Protein AF-A0AAW9NND3-F1 (afdb_monomer_lite)

pLDDT: mean 74.13, std 18.12, range [35.03, 97.25]

Structure (mmCIF, N/CA/C/O backbone):
data_AF-A0AAW9NND3-F1
#
_entry.id   AF-A0AAW9NND3-F1
#
loop_
_atom_site.group_PDB
_atom_site.id
_atom_site.type_symbol
_atom_site.label_atom_id
_atom_site.label_alt_id
_atom_site.label_comp_id
_atom_site.label_asym_id
_atom_site.label_entity_id
_atom_site.label_seq_id
_atom_site.pdbx_PDB_ins_code
_atom_site.Cartn_x
_atom_site.Cartn_y
_atom_site.Cartn_z
_atom_site.occupancy
_atom_site.B_iso_or_equiv
_atom_site.auth_seq_id
_atom_site.auth_comp_id
_atom_site.auth_asym_id
_atom_site.auth_atom_id
_atom_site.pdbx_PDB_model_num
ATOM 1 N N . MET A 1 1 ? 32.371 5.712 -58.823 1.00 49.75 1 MET A N 1
ATOM 2 C CA . MET A 1 1 ? 32.601 6.614 -57.670 1.00 49.75 1 MET A CA 1
ATOM 3 C C . MET A 1 1 ? 31.501 6.575 -56.602 1.00 49.75 1 MET A C 1
ATOM 5 O O . MET A 1 1 ? 31.842 6.716 -55.440 1.00 49.75 1 MET A O 1
ATOM 9 N N . LEU A 1 2 ? 30.228 6.288 -56.921 1.00 35.03 2 LEU A N 1
ATOM 10 C CA . LEU A 1 2 ? 29.151 6.178 -55.911 1.00 35.03 2 LEU A CA 1
ATOM 11 C C . LEU A 1 2 ? 29.288 4.976 -54.943 1.00 35.03 2 LEU A C 1
ATOM 13 O O . LEU A 1 2 ? 28.786 5.015 -53.827 1.00 35.03 2 LEU A O 1
ATOM 17 N N . LYS A 1 3 ? 29.981 3.907 -55.364 1.00 35.44 3 LYS A N 1
ATOM 18 C CA . LYS A 1 3 ? 30.156 2.669 -54.581 1.00 35.44 3 LYS A CA 1
ATOM 19 C C . LYS A 1 3 ? 31.148 2.821 -53.412 1.00 35.44 3 LYS A C 1
ATOM 21 O O . LYS A 1 3 ? 30.940 2.198 -52.380 1.00 35.44 3 LYS A O 1
ATOM 26 N N . ASN A 1 4 ? 32.151 3.700 -53.540 1.00 42.50 4 ASN A N 1
ATOM 27 C CA . ASN A 1 4 ? 33.126 3.976 -52.471 1.00 42.50 4 ASN A CA 1
ATOM 28 C C . ASN A 1 4 ? 32.545 4.914 -51.396 1.00 42.50 4 ASN A C 1
ATOM 30 O O . ASN A 1 4 ? 32.793 4.711 -50.216 1.00 42.50 4 ASN A O 1
ATOM 34 N N . LEU A 1 5 ? 31.674 5.856 -51.782 1.00 37.47 5 LEU A N 1
ATOM 35 C CA . LEU A 1 5 ? 30.955 6.740 -50.847 1.00 37.47 5 LEU A CA 1
ATOM 36 C C . LEU A 1 5 ? 29.905 6.009 -49.987 1.00 37.47 5 LEU A C 1
ATOM 38 O O . LEU A 1 5 ? 29.495 6.515 -48.945 1.00 37.47 5 LEU A O 1
ATOM 42 N N . LEU A 1 6 ? 29.457 4.822 -50.413 1.00 39.06 6 LEU A N 1
ATOM 43 C CA . LEU A 1 6 ? 28.554 3.970 -49.632 1.00 39.06 6 LEU A CA 1
ATOM 44 C C . LEU A 1 6 ? 29.307 3.029 -48.678 1.00 39.06 6 LEU A C 1
ATOM 46 O O . LEU A 1 6 ? 28.749 2.660 -47.650 1.00 39.06 6 LEU A O 1
ATOM 50 N N . GLN A 1 7 ? 30.567 2.684 -48.971 1.00 37.84 7 GLN A N 1
ATOM 51 C CA . GLN A 1 7 ? 31.417 1.921 -48.046 1.00 37.84 7 GLN A CA 1
ATOM 52 C C . GLN A 1 7 ? 31.868 2.768 -46.844 1.00 37.84 7 GLN A C 1
ATOM 54 O O . GLN A 1 7 ? 31.960 2.239 -45.742 1.00 37.84 7 GLN A O 1
ATOM 59 N N . GLU A 1 8 ? 32.030 4.085 -47.009 1.00 38.94 8 GLU A N 1
ATOM 60 C CA . GLU A 1 8 ? 32.358 5.013 -45.908 1.00 38.94 8 GLU A CA 1
ATOM 61 C C . GLU A 1 8 ? 31.172 5.341 -44.977 1.00 38.94 8 GLU A C 1
ATOM 63 O O . GLU A 1 8 ? 31.347 5.996 -43.953 1.00 38.94 8 GLU A O 1
ATOM 68 N N . ARG A 1 9 ? 29.956 4.867 -45.287 1.00 35.03 9 ARG A N 1
ATOM 69 C CA . ARG A 1 9 ? 28.772 4.990 -44.411 1.00 35.03 9 ARG A CA 1
ATOM 70 C C . ARG A 1 9 ? 28.478 3.737 -43.589 1.00 35.03 9 ARG A C 1
ATOM 72 O O . ARG A 1 9 ? 27.421 3.654 -42.963 1.00 35.03 9 ARG A O 1
ATOM 79 N N . ILE A 1 10 ? 29.394 2.773 -43.553 1.00 38.00 10 ILE A N 1
ATOM 80 C CA . ILE A 1 10 ? 29.328 1.712 -42.551 1.00 38.00 10 ILE A CA 1
ATOM 81 C C . ILE A 1 10 ? 29.870 2.303 -41.251 1.00 38.00 10 ILE A C 1
ATOM 83 O O . ILE A 1 10 ? 31.074 2.376 -41.026 1.00 38.00 10 ILE A O 1
ATOM 87 N N . ILE A 1 11 ? 28.959 2.754 -40.389 1.00 37.47 11 ILE A N 1
ATOM 88 C CA . ILE A 1 11 ? 29.293 3.062 -39.001 1.00 37.47 11 ILE A CA 1
ATOM 89 C C . ILE A 1 11 ? 29.626 1.726 -38.333 1.00 37.47 11 ILE A C 1
ATOM 91 O O . ILE A 1 11 ? 28.735 0.992 -37.905 1.00 37.47 11 ILE A O 1
ATOM 95 N N . HIS A 1 12 ? 30.914 1.400 -38.245 1.00 36.88 12 HIS A N 1
ATOM 96 C CA . HIS A 1 12 ? 31.396 0.379 -37.324 1.00 36.88 12 HIS A CA 1
ATOM 97 C C . HIS A 1 12 ? 31.246 0.926 -35.906 1.00 36.88 12 HIS A C 1
ATOM 99 O O . HIS A 1 12 ? 32.124 1.597 -35.371 1.00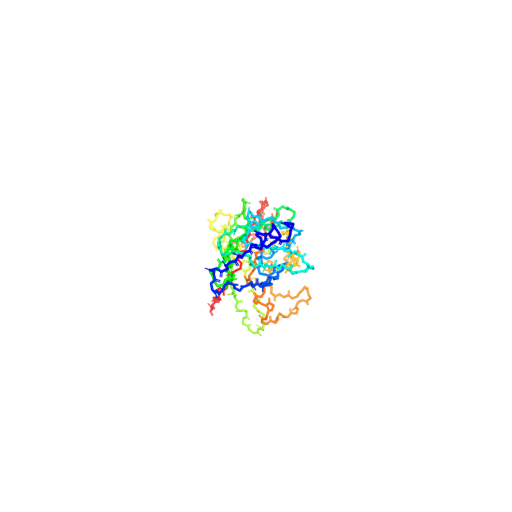 36.88 12 HIS A O 1
ATOM 105 N N . LYS A 1 13 ? 30.081 0.682 -35.304 1.00 41.94 13 LYS A N 1
ATOM 106 C CA . LYS A 1 13 ? 29.876 0.914 -33.880 1.00 41.94 13 LYS A CA 1
ATOM 107 C C . LYS A 1 13 ? 30.481 -0.282 -33.150 1.00 41.94 13 LYS A C 1
ATOM 109 O O . LYS A 1 13 ? 29.800 -1.276 -32.907 1.00 41.94 13 LYS A O 1
ATOM 114 N N . GLU A 1 14 ? 31.777 -0.219 -32.862 1.00 40.34 14 GLU A N 1
ATOM 115 C CA . GLU A 1 14 ? 32.369 -1.122 -31.879 1.00 40.34 14 GLU A CA 1
ATOM 116 C C . GLU A 1 14 ? 31.673 -0.862 -30.543 1.00 40.34 14 GLU A C 1
ATOM 118 O O . GLU A 1 14 ? 31.851 0.176 -29.908 1.00 40.34 14 GLU A O 1
ATOM 123 N N . ASN A 1 15 ? 30.806 -1.791 -30.147 1.00 48.50 15 ASN A N 1
ATOM 124 C CA . ASN A 1 15 ? 30.185 -1.786 -28.834 1.00 48.50 15 ASN A CA 1
ATOM 125 C C . ASN A 1 15 ? 31.254 -2.245 -27.831 1.00 48.50 15 ASN A C 1
ATOM 127 O O . ASN A 1 15 ? 31.296 -3.400 -27.419 1.00 48.50 15 ASN A O 1
ATOM 131 N N . THR A 1 16 ? 32.150 -1.342 -27.439 1.00 45.97 16 THR A N 1
ATOM 132 C CA . THR A 1 16 ? 33.141 -1.548 -26.369 1.00 45.97 16 THR A CA 1
ATOM 133 C C . THR A 1 16 ? 32.504 -1.482 -24.971 1.00 45.97 16 THR A C 1
ATOM 135 O O . THR A 1 16 ? 33.090 -0.984 -24.017 1.00 45.97 16 THR A O 1
ATOM 138 N N . LEU A 1 17 ? 31.300 -2.039 -24.815 1.00 50.81 17 LEU A N 1
ATOM 139 C CA . LEU A 1 17 ? 30.752 -2.478 -23.532 1.00 50.81 17 LEU A CA 1
ATOM 140 C C . LEU A 1 17 ? 30.611 -3.990 -23.637 1.00 50.81 17 LEU A C 1
ATOM 142 O O . LEU A 1 17 ? 29.558 -4.495 -24.016 1.00 50.81 17 LEU A O 1
ATOM 146 N N . ALA A 1 18 ? 31.697 -4.707 -23.364 1.00 48.88 18 ALA A N 1
ATOM 147 C CA . ALA A 1 18 ? 31.842 -6.120 -23.699 1.00 48.88 18 ALA A CA 1
ATOM 148 C C . ALA A 1 18 ? 30.754 -7.063 -23.134 1.00 48.88 18 ALA A C 1
ATOM 150 O O . ALA A 1 18 ? 30.721 -8.209 -23.560 1.00 48.88 18 ALA A O 1
ATOM 151 N N . TYR A 1 19 ? 29.848 -6.629 -22.242 1.00 59.22 19 TYR A N 1
ATOM 152 C CA . TYR A 1 19 ? 28.774 -7.476 -21.694 1.00 59.22 19 TYR A CA 1
ATOM 153 C C . TYR A 1 19 ? 27.491 -6.713 -21.282 1.00 59.22 19 TYR A C 1
ATOM 155 O O . TYR A 1 19 ? 26.880 -7.064 -20.274 1.00 59.22 19 TYR A O 1
ATOM 163 N N . PHE A 1 20 ? 27.053 -5.664 -21.999 1.00 62.41 20 PHE A N 1
ATOM 164 C CA . PHE A 1 20 ? 25.751 -5.041 -21.676 1.00 62.41 20 PHE A CA 1
ATOM 165 C C . PHE A 1 20 ? 24.587 -5.908 -22.189 1.00 62.41 20 PHE A C 1
ATOM 167 O O . PHE A 1 20 ? 24.276 -5.908 -23.384 1.00 62.41 20 PHE A O 1
ATOM 174 N N . SER A 1 21 ? 23.941 -6.654 -21.290 1.00 78.06 21 SER A N 1
ATOM 175 C CA . SER A 1 21 ? 22.774 -7.481 -21.603 1.00 78.06 21 SER A CA 1
ATOM 176 C C . SER A 1 21 ? 21.490 -6.733 -21.264 1.00 78.06 21 SER A C 1
ATOM 178 O O . SER A 1 21 ? 21.242 -6.409 -20.105 1.00 78.06 21 SER A O 1
ATOM 180 N N . HIS A 1 22 ? 20.654 -6.462 -22.266 1.00 82.00 22 HIS A N 1
ATOM 181 C CA . HIS A 1 22 ? 19.362 -5.821 -22.026 1.00 82.00 22 HIS A CA 1
ATOM 182 C C . HIS A 1 22 ? 18.485 -6.774 -21.210 1.00 82.00 22 HIS A C 1
ATOM 184 O O . HIS A 1 22 ? 18.176 -7.876 -21.663 1.00 82.00 22 HIS A O 1
ATOM 190 N N . GLN A 1 23 ? 18.069 -6.339 -20.026 1.00 85.50 23 GLN A N 1
ATOM 191 C CA . GLN A 1 23 ? 17.185 -7.094 -19.151 1.00 85.50 23 GLN A CA 1
ATOM 192 C C . GLN A 1 23 ? 15.784 -6.503 -19.169 1.00 85.50 23 GLN A C 1
ATOM 194 O O . GLN A 1 23 ? 15.607 -5.290 -19.287 1.00 85.50 23 GLN A O 1
ATOM 199 N N . LEU A 1 24 ? 14.799 -7.390 -19.057 1.00 88.06 24 LEU A N 1
ATOM 200 C CA . LEU A 1 24 ? 13.401 -7.056 -18.846 1.00 88.06 24 LEU A CA 1
ATOM 201 C C . LEU A 1 24 ? 13.030 -7.498 -17.431 1.00 88.06 24 LEU A C 1
ATOM 203 O O . LEU A 1 24 ? 13.157 -8.676 -17.108 1.00 88.06 24 LEU A O 1
ATOM 207 N N . VAL A 1 25 ? 12.575 -6.557 -16.613 1.00 89.88 25 VAL A N 1
ATOM 208 C CA . VAL A 1 25 ? 11.997 -6.816 -15.293 1.00 89.88 25 VAL A CA 1
ATOM 209 C C . VAL A 1 25 ? 10.498 -6.569 -15.369 1.00 89.88 25 VAL A C 1
ATOM 211 O O . VAL A 1 25 ? 10.050 -5.598 -15.981 1.00 89.88 25 VAL A O 1
ATOM 214 N N . GLU A 1 26 ? 9.736 -7.463 -14.753 1.00 91.62 26 GLU A N 1
ATOM 215 C CA . GLU A 1 26 ? 8.300 -7.325 -14.544 1.00 91.62 26 GLU A CA 1
ATOM 216 C C . GLU A 1 26 ? 8.050 -6.989 -13.074 1.00 91.62 26 GLU A C 1
ATOM 218 O O . GLU A 1 26 ? 8.587 -7.651 -12.189 1.00 91.62 26 GLU A O 1
ATOM 223 N N . LEU A 1 27 ? 7.224 -5.975 -12.835 1.00 87.88 27 LEU A N 1
ATOM 224 C CA . LEU A 1 27 ? 6.692 -5.623 -11.526 1.00 87.88 27 LEU A CA 1
ATOM 225 C C . LEU A 1 27 ? 5.168 -5.773 -11.544 1.00 87.88 27 LEU A C 1
ATOM 227 O O . LEU A 1 27 ? 4.497 -5.429 -12.519 1.00 87.88 27 LEU A O 1
ATOM 231 N N . SER A 1 28 ? 4.607 -6.251 -10.444 1.00 86.75 28 SER A N 1
ATOM 232 C CA . SER A 1 28 ? 3.178 -6.228 -10.154 1.00 86.75 28 SER A CA 1
ATOM 233 C C . SER A 1 28 ? 2.712 -4.792 -9.903 1.00 86.75 28 SER A C 1
ATOM 235 O O . SER A 1 28 ? 3.207 -4.127 -8.992 1.00 86.75 28 SER A O 1
ATOM 237 N N . ASN A 1 29 ? 1.738 -4.319 -10.687 1.00 84.62 29 ASN A N 1
ATOM 238 C CA . ASN A 1 29 ? 1.162 -2.971 -10.624 1.00 84.62 29 ASN A CA 1
ATOM 239 C C . ASN A 1 29 ? 0.147 -2.820 -9.476 1.00 84.62 29 ASN A C 1
ATOM 241 O O . ASN A 1 29 ? -1.003 -2.444 -9.673 1.00 84.62 29 ASN A O 1
ATOM 245 N N . ASP A 1 30 ? 0.568 -3.201 -8.281 1.00 77.06 30 ASP A N 1
ATOM 246 C CA . ASP A 1 30 ? -0.134 -3.041 -7.010 1.00 77.06 30 ASP A CA 1
ATOM 247 C C . ASP A 1 30 ? 0.878 -3.449 -5.940 1.00 77.06 30 ASP A C 1
ATOM 249 O O . ASP A 1 30 ? 1.397 -2.622 -5.203 1.00 77.06 30 ASP A O 1
ATOM 253 N N . VAL A 1 31 ? 1.285 -4.719 -5.958 1.00 72.50 31 VAL A N 1
ATOM 254 C CA . VAL A 1 31 ? 2.107 -5.327 -4.903 1.00 72.50 31 VAL A CA 1
ATOM 255 C C . VAL A 1 31 ? 3.529 -4.778 -4.867 1.00 72.50 31 VAL A C 1
ATOM 257 O O . VAL A 1 31 ? 3.962 -4.290 -3.829 1.00 72.50 31 VAL A O 1
ATOM 260 N N . ASP A 1 32 ? 4.248 -4.816 -5.989 1.00 78.00 32 ASP A N 1
ATOM 261 C CA . ASP A 1 32 ? 5.659 -4.410 -6.004 1.00 78.00 32 ASP A CA 1
ATOM 262 C C . ASP A 1 32 ? 5.806 -2.887 -5.916 1.00 78.00 32 ASP A C 1
ATOM 264 O O . ASP A 1 32 ? 6.879 -2.372 -5.634 1.00 78.00 32 ASP A O 1
ATOM 268 N N . VAL A 1 33 ? 4.708 -2.154 -6.114 1.00 79.00 33 VAL A N 1
ATOM 269 C CA . VAL A 1 33 ? 4.654 -0.689 -6.114 1.00 79.00 33 VAL A CA 1
ATOM 270 C C . VAL A 1 33 ? 3.859 -0.129 -4.935 1.00 79.00 33 VAL A C 1
ATOM 272 O O . VAL A 1 33 ? 3.245 0.936 -5.024 1.00 79.00 33 VAL A O 1
ATOM 275 N N . LEU A 1 34 ? 3.912 -0.828 -3.800 1.00 73.44 34 LEU A N 1
ATOM 276 C CA . LEU A 1 34 ? 3.408 -0.359 -2.508 1.00 73.44 34 LEU A CA 1
ATOM 277 C C . LEU A 1 34 ? 1.902 -0.081 -2.473 1.00 73.44 34 LEU A C 1
ATOM 279 O O . LEU A 1 34 ? 1.438 0.846 -1.816 1.00 73.44 34 LEU A O 1
ATOM 283 N N . GLY A 1 35 ? 1.110 -0.879 -3.171 1.00 69.88 35 GLY A N 1
ATOM 284 C CA . GLY A 1 35 ? -0.339 -0.723 -3.263 1.00 69.88 35 GLY A CA 1
ATOM 285 C C . GLY A 1 35 ? -0.803 0.314 -4.293 1.00 69.88 35 GLY A C 1
ATOM 286 O O . GLY A 1 35 ? -1.983 0.668 -4.329 1.00 69.88 35 GLY A O 1
ATOM 287 N N . ILE A 1 36 ? 0.107 0.882 -5.094 1.00 76.88 36 ILE A N 1
ATOM 288 C CA . ILE A 1 36 ? -0.230 1.925 -6.071 1.00 76.88 36 ILE A CA 1
ATOM 289 C C . ILE A 1 36 ? -0.523 1.282 -7.422 1.00 76.88 36 ILE A C 1
ATOM 291 O O . ILE A 1 36 ? 0.388 0.975 -8.178 1.00 76.88 36 ILE A O 1
ATOM 295 N N . GLN A 1 37 ? -1.802 1.169 -7.772 1.00 84.88 37 GLN A N 1
ATOM 296 C CA . GLN A 1 37 ? -2.216 0.710 -9.101 1.00 84.88 37 GLN A CA 1
ATOM 297 C C . GLN A 1 37 ? -2.017 1.819 -10.143 1.00 84.88 37 GLN A C 1
ATOM 299 O O . GLN A 1 37 ? -2.926 2.599 -10.424 1.00 84.88 37 GLN A O 1
ATOM 304 N N . ALA A 1 38 ? -0.795 1.972 -10.646 1.00 88.12 38 ALA A N 1
ATOM 305 C CA . ALA A 1 38 ? -0.409 3.037 -11.559 1.00 88.12 38 ALA A CA 1
ATOM 306 C C . ALA A 1 38 ? -1.171 2.933 -12.886 1.00 88.12 38 ALA A C 1
ATOM 308 O O . ALA A 1 38 ? -1.215 1.881 -13.516 1.00 88.12 38 ALA A O 1
ATOM 309 N N . THR A 1 39 ? -1.728 4.048 -13.348 1.00 91.69 39 THR A N 1
ATOM 310 C CA . THR A 1 39 ? -2.344 4.161 -14.680 1.00 91.69 39 THR A CA 1
ATOM 311 C C . THR A 1 39 ? -1.459 4.937 -15.647 1.00 91.69 39 THR A C 1
ATOM 313 O O . THR A 1 39 ? -1.721 4.994 -16.846 1.00 91.69 39 THR A O 1
ATOM 316 N N . THR A 1 40 ? -0.411 5.585 -15.141 1.00 92.94 40 THR A N 1
ATOM 317 C CA . THR A 1 40 ? 0.529 6.377 -15.933 1.00 92.94 40 THR A CA 1
ATOM 318 C C . THR A 1 40 ? 1.937 6.281 -15.348 1.00 92.94 40 THR A C 1
ATOM 320 O O . THR A 1 40 ? 2.114 6.227 -14.129 1.00 92.94 40 THR A O 1
ATOM 323 N N . LEU A 1 41 ? 2.936 6.303 -16.233 1.00 94.75 41 LEU A N 1
ATOM 324 C CA . LEU A 1 41 ? 4.367 6.327 -15.926 1.00 94.75 41 LEU A CA 1
ATOM 325 C C . LEU A 1 41 ? 4.985 7.607 -16.500 1.00 94.75 41 LEU A C 1
ATOM 327 O O . LEU A 1 41 ? 4.671 7.994 -17.625 1.00 94.75 41 LEU A O 1
ATOM 331 N N . GLN A 1 42 ? 5.906 8.232 -15.772 1.00 95.75 42 GLN A N 1
ATOM 332 C CA . GLN A 1 42 ? 6.766 9.297 -16.294 1.00 95.75 42 GLN A CA 1
ATOM 333 C C . GLN A 1 42 ? 8.223 8.954 -16.001 1.00 95.75 42 GLN A C 1
ATOM 335 O O . GLN A 1 42 ? 8.589 8.790 -14.843 1.00 95.75 42 GLN A O 1
ATOM 340 N N . ILE A 1 43 ? 9.050 8.847 -17.038 1.00 95.81 43 ILE A N 1
ATOM 341 C CA . ILE A 1 43 ? 10.473 8.508 -16.913 1.00 95.81 43 ILE A CA 1
ATOM 342 C C . ILE A 1 43 ? 11.286 9.788 -17.078 1.00 95.81 43 ILE A C 1
ATOM 344 O O . ILE A 1 43 ? 11.110 10.497 -18.069 1.00 95.81 43 ILE A O 1
ATOM 348 N N . GLN A 1 44 ? 12.168 10.075 -16.123 1.00 96.81 44 GLN A N 1
ATOM 349 C CA . GLN A 1 44 ? 12.973 11.295 -16.141 1.00 96.81 44 GLN A CA 1
ATOM 350 C C . GLN A 1 44 ? 14.065 11.261 -17.224 1.00 96.81 44 GLN A C 1
ATOM 352 O O . GLN A 1 44 ? 14.274 12.255 -17.913 1.00 96.81 44 GLN A O 1
ATOM 357 N N . ASP A 1 45 ? 14.710 10.107 -17.412 1.00 95.12 45 ASP A N 1
ATOM 358 C CA . ASP A 1 45 ? 15.681 9.859 -18.484 1.00 95.12 45 ASP A CA 1
ATOM 359 C C . ASP A 1 45 ? 15.348 8.553 -19.220 1.00 95.12 45 ASP A C 1
ATOM 361 O O . ASP A 1 45 ? 15.592 7.451 -18.721 1.00 95.12 45 ASP A O 1
ATOM 365 N N . GLN A 1 46 ? 14.780 8.691 -20.419 1.00 93.12 46 GLN A N 1
ATOM 366 C CA . GLN A 1 46 ? 14.381 7.579 -21.289 1.00 93.12 46 GLN A CA 1
ATOM 367 C C . GLN A 1 46 ? 15.561 6.925 -22.022 1.00 93.12 46 GLN A C 1
ATOM 369 O O . GLN A 1 46 ? 15.373 5.917 -22.697 1.00 93.12 46 GLN A O 1
ATOM 374 N N . SER A 1 47 ? 16.779 7.469 -21.917 1.00 93.31 47 SER A N 1
ATOM 375 C CA . SER A 1 47 ? 17.968 6.847 -22.510 1.00 93.31 47 SER A CA 1
ATOM 376 C C . SER A 1 47 ? 18.490 5.659 -21.691 1.00 93.31 47 SER A C 1
ATOM 378 O O . SER A 1 47 ? 19.233 4.833 -22.220 1.00 93.31 47 SER A O 1
ATOM 380 N N . ILE A 1 48 ? 18.082 5.557 -20.420 1.00 93.50 48 ILE A N 1
ATOM 381 C CA . ILE A 1 48 ? 18.521 4.526 -19.468 1.00 93.50 48 ILE A CA 1
ATOM 382 C C . ILE A 1 48 ? 17.561 3.330 -19.463 1.00 93.50 48 ILE A C 1
ATOM 384 O O . ILE A 1 48 ? 18.003 2.178 -19.451 1.00 93.50 48 ILE A O 1
ATOM 388 N N . VAL A 1 49 ? 16.250 3.587 -19.518 1.00 94.44 49 VAL A N 1
ATOM 389 C CA . VAL A 1 49 ? 15.205 2.560 -19.405 1.00 94.44 49 VAL A CA 1
ATOM 390 C C . VAL A 1 49 ? 13.991 2.894 -20.273 1.00 94.44 49 VAL A C 1
ATOM 392 O O . VAL A 1 49 ? 13.590 4.053 -20.384 1.00 94.44 49 VAL A O 1
ATOM 395 N N . ALA A 1 50 ? 13.370 1.864 -20.844 1.00 92.62 50 ALA A N 1
ATOM 396 C CA . ALA A 1 50 ? 12.018 1.939 -21.388 1.00 92.62 50 ALA A CA 1
ATOM 397 C C . ALA A 1 50 ? 11.038 1.271 -20.418 1.00 92.62 50 ALA A C 1
ATOM 399 O O . ALA A 1 50 ? 11.338 0.200 -19.887 1.00 92.62 50 ALA A O 1
ATOM 400 N N . SER A 1 51 ? 9.862 1.866 -20.212 1.00 92.94 51 SER A N 1
ATOM 401 C CA . SER A 1 51 ? 8.812 1.260 -19.393 1.00 92.94 51 SER A CA 1
ATOM 402 C C . SER A 1 51 ? 7.422 1.401 -19.992 1.00 92.94 51 SER A C 1
ATOM 404 O O . SER A 1 51 ? 7.151 2.326 -20.759 1.00 92.94 51 SER A O 1
ATOM 406 N N . TYR A 1 52 ? 6.547 0.458 -19.650 1.00 92.25 52 TYR A N 1
ATOM 407 C CA . TYR A 1 52 ? 5.137 0.485 -20.025 1.00 92.25 52 TYR A CA 1
ATOM 408 C C . TYR A 1 52 ? 4.287 -0.294 -19.013 1.00 92.25 52 TYR A C 1
ATOM 410 O O . TYR A 1 52 ? 4.799 -1.158 -18.300 1.00 92.25 52 TYR A O 1
ATOM 418 N N . ILE A 1 53 ? 2.994 0.034 -18.952 1.00 93.50 53 ILE A N 1
ATOM 419 C CA . ILE A 1 53 ? 1.979 -0.710 -18.195 1.00 93.50 53 ILE A CA 1
ATOM 420 C C . ILE A 1 53 ? 1.133 -1.496 -19.193 1.00 93.50 53 ILE A C 1
ATOM 422 O O . ILE A 1 53 ? 0.664 -0.923 -20.177 1.00 93.50 53 ILE A O 1
ATOM 426 N N . VAL A 1 54 ? 0.930 -2.783 -18.927 1.00 91.31 54 VAL A N 1
ATOM 427 C CA . VAL A 1 54 ? -0.066 -3.628 -19.598 1.00 91.31 54 VAL A CA 1
ATOM 428 C C . VAL A 1 54 ? -0.781 -4.413 -18.512 1.00 91.31 54 VAL A C 1
ATOM 430 O O . VAL A 1 54 ? -0.127 -5.027 -17.670 1.00 91.31 54 VAL A O 1
ATOM 433 N N . ASP A 1 55 ? -2.111 -4.365 -18.526 1.00 89.19 55 ASP A N 1
ATOM 434 C CA . ASP A 1 55 ? -2.959 -4.937 -17.479 1.00 89.19 55 ASP A CA 1
ATOM 435 C C . ASP A 1 55 ? -2.484 -4.493 -16.077 1.00 89.19 55 ASP A C 1
ATOM 437 O O . ASP A 1 55 ? -2.227 -3.308 -15.845 1.00 89.19 55 ASP A O 1
ATOM 441 N N . ASP A 1 56 ? -2.313 -5.437 -15.150 1.00 86.19 56 ASP A N 1
ATOM 442 C CA . ASP A 1 56 ? -1.814 -5.189 -13.794 1.00 86.19 56 ASP A CA 1
ATOM 443 C C . ASP A 1 56 ? -0.288 -5.373 -13.677 1.00 86.19 56 ASP A C 1
ATOM 445 O O . ASP A 1 56 ? 0.225 -5.756 -12.622 1.00 86.19 56 ASP A O 1
ATOM 449 N N . LYS A 1 57 ? 0.467 -5.114 -14.753 1.00 90.94 57 LYS A N 1
ATOM 450 C CA . LYS A 1 57 ? 1.927 -5.284 -14.800 1.00 90.94 57 LYS A CA 1
ATOM 451 C C . LYS A 1 57 ? 2.647 -4.040 -15.304 1.00 90.94 57 LYS A C 1
ATOM 453 O O . LYS A 1 57 ? 2.192 -3.363 -16.223 1.00 90.94 57 LYS A O 1
ATOM 458 N N . ILE A 1 58 ? 3.807 -3.763 -14.714 1.00 93.12 58 ILE A N 1
ATOM 459 C CA . ILE A 1 58 ? 4.760 -2.745 -15.161 1.00 93.12 58 ILE A CA 1
ATOM 460 C C . ILE A 1 58 ? 6.002 -3.460 -15.682 1.00 93.12 58 ILE A C 1
ATOM 462 O O . ILE A 1 58 ? 6.623 -4.246 -14.972 1.00 93.12 58 ILE A O 1
ATOM 466 N N . TYR A 1 59 ? 6.395 -3.144 -16.909 1.00 94.50 59 TYR A N 1
ATOM 467 C CA . TYR A 1 59 ? 7.590 -3.693 -17.535 1.00 94.50 59 TYR A CA 1
ATOM 468 C C . TYR A 1 59 ? 8.693 -2.644 -17.592 1.00 94.50 59 TYR A C 1
ATOM 470 O O . TYR A 1 59 ? 8.444 -1.501 -17.972 1.00 94.50 59 TYR A O 1
ATOM 478 N N . LEU A 1 60 ? 9.916 -3.043 -17.243 1.00 94.44 60 LEU A N 1
ATOM 479 C CA . LEU A 1 60 ? 11.114 -2.206 -17.235 1.00 94.44 60 LEU A CA 1
ATOM 480 C C . LEU A 1 60 ? 12.196 -2.871 -18.081 1.00 94.44 60 LEU A C 1
ATOM 482 O O . LEU A 1 60 ? 12.660 -3.958 -17.748 1.00 94.44 60 LEU A O 1
ATOM 486 N N . LYS A 1 61 ? 12.612 -2.228 -19.173 1.00 93.44 61 LYS A N 1
ATOM 487 C CA . LYS A 1 61 ? 13.669 -2.731 -20.054 1.00 93.44 61 LYS A CA 1
ATOM 488 C C . LYS A 1 61 ? 14.896 -1.833 -19.993 1.00 93.44 61 LYS A C 1
ATOM 490 O O . LYS A 1 61 ? 14.800 -0.657 -20.345 1.00 93.44 61 LYS A O 1
ATOM 495 N N . SER A 1 62 ? 16.045 -2.383 -19.601 1.00 92.50 62 SER A N 1
ATOM 496 C CA . SER A 1 62 ? 17.304 -1.633 -19.580 1.00 92.50 62 SER A CA 1
ATOM 497 C C . SER A 1 62 ? 17.781 -1.315 -20.995 1.00 92.50 62 SER A C 1
ATOM 499 O O . SER A 1 62 ? 17.684 -2.150 -21.894 1.00 92.50 62 SER A O 1
ATOM 501 N N . LEU A 1 63 ? 18.275 -0.091 -21.193 1.00 91.44 63 LEU A N 1
ATOM 502 C CA . LEU A 1 63 ? 18.806 0.409 -22.468 1.00 91.44 63 LEU A CA 1
ATOM 503 C C . LEU A 1 63 ? 20.270 0.833 -22.341 1.00 91.44 63 LEU A C 1
ATOM 505 O O . LEU A 1 63 ? 21.067 0.605 -23.250 1.00 91.44 63 LEU A O 1
ATOM 509 N N . ARG A 1 64 ? 20.626 1.444 -21.206 1.00 91.69 64 ARG A N 1
ATOM 510 C CA . ARG A 1 64 ? 21.983 1.903 -20.903 1.00 91.69 64 ARG A CA 1
ATOM 511 C C . ARG A 1 64 ? 22.225 1.880 -19.400 1.00 91.69 64 ARG A C 1
ATOM 513 O O . ARG A 1 64 ? 21.287 2.077 -18.636 1.00 91.69 64 ARG A O 1
ATOM 520 N N . SER A 1 65 ? 23.473 1.673 -18.982 1.00 92.38 65 SER A N 1
ATOM 521 C CA . SER A 1 65 ? 23.851 1.840 -17.580 1.00 92.38 65 SER A CA 1
ATOM 522 C C . SER A 1 65 ? 23.685 3.289 -17.119 1.00 92.38 65 SER A C 1
ATOM 524 O O . SER A 1 65 ? 23.922 4.232 -17.881 1.00 92.38 65 SER A O 1
ATOM 526 N N . GLY A 1 66 ? 23.264 3.458 -15.870 1.00 93.50 66 GLY A N 1
ATOM 527 C CA . GLY A 1 66 ? 22.949 4.759 -15.288 1.00 93.50 66 GLY A CA 1
ATOM 528 C C . GLY A 1 66 ? 21.814 4.679 -14.275 1.00 93.50 66 GLY A C 1
ATOM 529 O O . GLY A 1 66 ? 21.302 3.600 -13.983 1.00 93.50 66 GLY A O 1
ATOM 530 N N . GLU A 1 67 ? 21.414 5.834 -13.753 1.00 96.88 67 GLU A N 1
ATOM 531 C CA . GLU A 1 67 ? 20.307 5.962 -12.806 1.00 96.88 67 GLU A CA 1
ATOM 532 C C . GLU A 1 67 ? 19.212 6.872 -13.358 1.00 96.88 67 GLU A C 1
ATOM 534 O O . GLU A 1 67 ? 19.494 7.888 -13.990 1.00 96.88 67 GLU A O 1
ATOM 539 N N . THR A 1 68 ? 17.954 6.527 -13.105 1.00 97.25 68 THR A N 1
ATOM 540 C CA . THR A 1 68 ? 16.804 7.349 -13.485 1.00 97.25 68 THR A CA 1
ATOM 541 C C . THR A 1 68 ? 15.676 7.202 -12.474 1.00 97.25 68 THR A C 1
ATOM 543 O O . THR A 1 68 ? 15.651 6.261 -11.679 1.00 97.25 68 THR A O 1
ATOM 546 N N . ILE A 1 69 ? 14.730 8.137 -12.500 1.00 97.06 69 ILE A N 1
ATOM 547 C CA . ILE A 1 69 ? 13.523 8.078 -11.678 1.00 97.06 69 ILE A CA 1
ATOM 548 C C . ILE A 1 69 ? 12.324 7.846 -12.589 1.00 97.06 69 ILE A C 1
ATOM 550 O O . ILE A 1 69 ? 12.113 8.567 -13.568 1.00 97.06 69 ILE A O 1
ATOM 554 N N . ILE A 1 70 ? 11.509 6.857 -12.231 1.00 96.00 70 ILE A N 1
ATOM 555 C CA . ILE A 1 70 ? 10.194 6.638 -12.827 1.00 96.00 70 ILE A CA 1
ATOM 556 C C . ILE A 1 70 ? 9.141 7.081 -11.817 1.00 96.00 70 ILE A C 1
ATOM 558 O O . ILE A 1 70 ? 9.080 6.572 -10.704 1.00 96.00 70 ILE A O 1
ATOM 562 N N . THR A 1 71 ? 8.290 8.024 -12.203 1.00 95.31 71 THR A N 1
ATOM 563 C CA . THR A 1 71 ? 7.122 8.416 -11.414 1.00 95.31 71 THR A CA 1
ATOM 564 C C . THR A 1 71 ? 5.923 7.582 -11.842 1.00 95.31 71 THR A C 1
ATOM 566 O O . THR A 1 71 ? 5.485 7.657 -12.990 1.00 95.31 71 THR A O 1
ATOM 569 N N . LEU A 1 72 ? 5.382 6.812 -10.906 1.00 92.31 72 LEU A N 1
ATOM 570 C CA . LEU A 1 72 ? 4.114 6.102 -11.022 1.00 92.31 72 LEU A CA 1
ATOM 571 C C . LEU A 1 72 ? 2.984 7.036 -10.607 1.00 92.31 72 LEU A C 1
ATOM 573 O O . LEU A 1 72 ? 3.095 7.711 -9.582 1.00 92.31 72 LEU A O 1
ATOM 577 N N . ILE A 1 73 ? 1.898 7.085 -11.374 1.00 90.00 73 ILE A N 1
ATOM 578 C CA . ILE A 1 73 ? 0.767 7.978 -11.107 1.00 90.00 73 ILE A CA 1
ATOM 579 C C . ILE A 1 73 ? -0.536 7.187 -11.182 1.00 90.00 73 ILE A C 1
ATOM 581 O O . ILE A 1 73 ? -0.803 6.502 -12.167 1.00 90.00 73 ILE A O 1
ATOM 585 N N . ASN A 1 74 ? -1.367 7.340 -10.154 1.00 86.62 74 ASN A N 1
ATOM 586 C CA . ASN A 1 74 ? -2.770 6.946 -10.155 1.00 86.62 74 ASN A CA 1
ATOM 587 C C . ASN A 1 74 ? -3.599 8.084 -9.551 1.00 86.62 74 ASN A C 1
ATOM 589 O O . ASN A 1 74 ? -3.624 8.273 -8.333 1.00 86.62 74 ASN A O 1
ATOM 593 N N . GLN A 1 75 ? -4.263 8.869 -10.403 1.00 83.81 75 GLN A N 1
ATOM 594 C CA . GLN A 1 75 ? -5.015 10.059 -9.995 1.00 83.81 75 GLN A CA 1
ATOM 595 C C . GLN A 1 75 ? -4.157 11.014 -9.131 1.00 83.81 75 GLN A C 1
ATOM 597 O O . GLN A 1 75 ? -3.225 11.642 -9.633 1.00 83.81 75 GLN A O 1
ATOM 602 N N . LYS A 1 76 ? -4.465 11.139 -7.830 1.00 76.50 76 LYS A N 1
ATOM 603 C CA . LYS A 1 76 ? -3.714 11.960 -6.863 1.00 76.50 76 LYS A CA 1
ATOM 604 C C . LYS A 1 76 ? -2.562 11.204 -6.189 1.00 76.50 76 LYS A C 1
ATOM 606 O O . LYS A 1 76 ? -1.690 11.843 -5.604 1.00 76.50 76 LYS A O 1
ATOM 611 N N . ASN A 1 77 ? -2.551 9.875 -6.262 1.00 76.38 77 ASN A N 1
ATOM 612 C CA . ASN A 1 77 ? -1.514 9.035 -5.677 1.00 76.38 77 ASN A CA 1
ATOM 613 C C . ASN A 1 77 ? -0.314 8.942 -6.619 1.00 76.38 77 ASN A C 1
ATOM 615 O O . ASN A 1 77 ? -0.469 8.861 -7.840 1.00 76.38 77 ASN A O 1
ATOM 619 N N . LYS A 1 78 ? 0.890 8.959 -6.044 1.00 85.75 78 LYS A N 1
ATOM 620 C CA . LYS A 1 78 ? 2.138 8.812 -6.795 1.00 85.75 78 LYS A CA 1
ATOM 621 C C . LYS A 1 78 ? 3.102 7.892 -6.061 1.00 85.75 78 LYS A C 1
ATOM 623 O O . LYS A 1 78 ? 3.079 7.862 -4.834 1.00 85.75 78 LYS A O 1
ATOM 628 N N . ALA A 1 79 ? 3.966 7.214 -6.801 1.00 86.00 79 ALA A N 1
ATOM 629 C CA . ALA A 1 79 ? 5.166 6.555 -6.292 1.00 86.00 79 ALA A CA 1
ATOM 630 C C . ALA A 1 79 ? 6.360 6.928 -7.166 1.00 86.00 79 ALA A C 1
ATOM 632 O O . ALA A 1 79 ? 6.196 7.371 -8.302 1.00 86.00 79 ALA A O 1
ATOM 633 N N . PHE A 1 80 ? 7.554 6.729 -6.636 1.00 87.88 80 PHE A N 1
ATOM 634 C CA . PHE A 1 80 ? 8.810 6.932 -7.331 1.00 87.88 80 PHE A CA 1
ATOM 635 C C . PHE A 1 80 ? 9.583 5.623 -7.310 1.00 87.88 80 PHE A C 1
ATOM 637 O O . PHE A 1 80 ? 9.776 5.042 -6.249 1.00 87.88 80 PHE A O 1
ATOM 644 N N . ILE A 1 81 ? 10.017 5.172 -8.479 1.00 91.88 81 ILE A N 1
ATOM 645 C CA . ILE A 1 81 ? 11.001 4.107 -8.619 1.00 91.88 81 ILE A CA 1
ATOM 646 C C . ILE A 1 81 ? 12.331 4.795 -8.899 1.00 91.88 81 ILE A C 1
ATOM 648 O O . ILE A 1 81 ? 12.510 5.360 -9.981 1.00 91.88 81 ILE A O 1
ATOM 652 N N . LYS A 1 82 ? 13.260 4.756 -7.947 1.00 93.62 82 LYS A N 1
ATOM 653 C CA . LYS A 1 82 ? 14.668 5.011 -8.235 1.00 93.62 82 LYS A CA 1
ATOM 654 C C . LYS A 1 82 ? 15.224 3.745 -8.878 1.00 93.62 82 LYS A C 1
ATOM 656 O O . LYS A 1 82 ? 15.235 2.680 -8.265 1.00 93.62 82 LYS A O 1
ATOM 661 N N . LEU A 1 83 ? 15.617 3.853 -10.139 1.00 95.06 83 LEU A N 1
ATOM 662 C CA . LEU A 1 83 ? 16.052 2.732 -10.956 1.00 95.06 83 LEU A CA 1
ATOM 663 C C . LEU A 1 83 ? 17.525 2.898 -11.311 1.00 95.06 83 LEU A C 1
ATOM 665 O O . LEU A 1 83 ? 17.904 3.901 -11.913 1.00 95.06 83 LEU A O 1
ATOM 669 N N . THR A 1 84 ? 18.323 1.881 -11.004 1.00 94.81 84 THR A N 1
ATOM 670 C CA . THR A 1 84 ? 19.747 1.814 -11.340 1.00 94.81 84 THR A CA 1
ATOM 671 C C . THR A 1 84 ? 19.982 0.654 -12.303 1.00 94.81 84 THR A C 1
ATOM 673 O O . THR A 1 84 ? 19.719 -0.504 -11.979 1.00 94.81 84 THR A O 1
ATOM 676 N N . VAL A 1 85 ? 20.490 0.960 -13.497 1.00 93.50 85 VAL A N 1
ATOM 677 C CA . VAL A 1 85 ? 20.955 -0.028 -14.474 1.00 93.50 85 VAL A CA 1
ATOM 678 C C . VAL A 1 85 ? 22.464 -0.201 -14.320 1.00 93.50 85 VAL A C 1
ATOM 680 O O . VAL A 1 85 ? 23.242 0.725 -14.559 1.00 93.50 85 VAL A O 1
ATOM 683 N N . LEU A 1 86 ? 22.888 -1.405 -13.947 1.00 90.88 86 LEU A N 1
ATOM 684 C CA . LEU A 1 86 ? 24.293 -1.775 -13.803 1.00 90.88 86 LEU A CA 1
ATOM 685 C C . LEU A 1 86 ? 24.989 -1.861 -15.170 1.00 90.88 86 LEU A C 1
ATOM 687 O O . LEU A 1 86 ? 24.350 -2.008 -16.210 1.00 90.88 86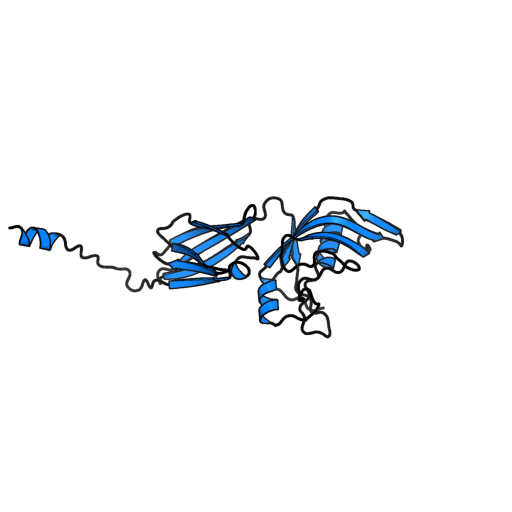 LEU A O 1
ATOM 691 N N . ASN A 1 87 ? 26.324 -1.858 -15.186 1.00 87.50 87 ASN A N 1
ATOM 692 C CA . ASN A 1 87 ? 27.100 -2.027 -16.426 1.00 87.50 87 ASN A CA 1
ATOM 693 C C . ASN A 1 87 ? 26.860 -3.380 -17.126 1.00 87.50 87 ASN A C 1
ATOM 695 O O . ASN A 1 87 ? 27.087 -3.491 -18.327 1.00 87.50 87 ASN A O 1
ATOM 699 N N . SER A 1 88 ? 26.372 -4.390 -16.398 1.00 86.06 88 SER A N 1
ATOM 700 C CA . SER A 1 88 ? 25.915 -5.672 -16.954 1.00 86.06 88 SER A CA 1
ATOM 701 C C . SER A 1 88 ? 24.548 -5.592 -17.647 1.00 86.06 88 SER A C 1
ATOM 703 O O . SER A 1 88 ? 24.134 -6.549 -18.295 1.00 86.06 88 SER A O 1
ATOM 705 N N . GLY A 1 89 ? 23.835 -4.473 -17.488 1.00 85.25 89 GLY A N 1
ATOM 706 C CA . GLY A 1 89 ? 22.441 -4.283 -17.884 1.00 85.25 89 GLY A CA 1
ATOM 707 C C . GLY A 1 89 ? 21.415 -4.779 -16.861 1.00 85.25 89 GLY A C 1
ATOM 708 O O . GLY A 1 89 ? 20.214 -4.638 -17.100 1.00 85.25 89 GLY A O 1
ATOM 709 N N . GLY A 1 90 ? 21.875 -5.301 -15.716 1.00 88.94 90 GLY A N 1
ATOM 710 C CA . GLY A 1 90 ? 21.023 -5.647 -14.576 1.00 88.94 90 GLY A CA 1
ATOM 711 C C . GLY A 1 90 ? 20.282 -4.437 -14.012 1.00 88.94 90 GLY A C 1
ATOM 712 O O . GLY A 1 90 ? 20.840 -3.342 -13.976 1.00 88.94 90 GLY A O 1
ATOM 713 N N . ILE A 1 91 ? 19.038 -4.635 -13.579 1.00 90.12 91 ILE A N 1
ATOM 714 C CA . ILE A 1 91 ? 18.167 -3.574 -13.060 1.00 90.12 91 ILE A CA 1
ATOM 715 C C . ILE A 1 91 ? 18.006 -3.744 -11.550 1.00 90.12 91 ILE A C 1
ATOM 717 O O . ILE A 1 91 ? 17.653 -4.822 -11.080 1.00 90.12 91 ILE A O 1
ATOM 721 N N . VAL A 1 92 ? 18.229 -2.665 -10.805 1.00 90.75 92 VAL A N 1
ATOM 722 C CA . VAL A 1 92 ? 17.925 -2.554 -9.375 1.00 90.75 92 VAL A CA 1
ATOM 723 C C . VAL A 1 92 ? 16.894 -1.446 -9.197 1.00 90.75 92 VAL A C 1
ATOM 725 O O . VAL A 1 92 ? 17.046 -0.362 -9.761 1.00 90.75 92 VAL A O 1
ATOM 728 N N . THR A 1 93 ? 15.842 -1.716 -8.431 1.00 88.38 93 THR A N 1
ATOM 729 C CA . THR A 1 93 ? 14.755 -0.767 -8.173 1.00 88.38 93 THR A CA 1
ATOM 730 C C . THR A 1 93 ? 14.578 -0.540 -6.683 1.00 88.38 93 THR A C 1
ATOM 732 O O . THR A 1 93 ? 14.449 -1.494 -5.922 1.00 88.38 93 THR A O 1
ATOM 735 N N . GLU A 1 94 ? 14.492 0.722 -6.288 1.00 87.81 94 GLU A N 1
ATOM 736 C CA . GLU A 1 94 ? 14.057 1.160 -4.965 1.00 87.81 94 GLU A CA 1
ATOM 737 C C . GLU A 1 94 ? 12.760 1.952 -5.141 1.00 87.81 94 GLU A C 1
ATOM 739 O O . GLU A 1 94 ? 12.690 2.861 -5.971 1.00 87.81 94 GLU A O 1
ATOM 744 N N . ILE A 1 95 ? 11.710 1.580 -4.410 1.00 82.62 95 ILE A N 1
ATOM 745 C CA . ILE A 1 95 ? 10.363 2.113 -4.623 1.00 82.62 95 ILE A CA 1
ATOM 746 C C . ILE A 1 95 ? 9.922 2.883 -3.386 1.00 82.62 95 ILE A C 1
ATOM 748 O O . ILE A 1 95 ? 9.963 2.375 -2.270 1.00 82.62 95 ILE A O 1
ATOM 752 N N . THR A 1 96 ? 9.482 4.123 -3.585 1.00 81.38 96 THR A N 1
ATOM 753 C CA . THR A 1 96 ? 9.059 5.026 -2.512 1.00 81.38 96 THR A CA 1
ATOM 754 C C . THR A 1 96 ? 7.688 5.621 -2.835 1.00 81.38 96 THR A C 1
ATOM 756 O O . THR A 1 96 ? 7.517 6.228 -3.897 1.00 81.38 96 THR A O 1
ATOM 759 N N . PRO A 1 97 ? 6.686 5.520 -1.946 1.00 78.19 97 PRO A N 1
ATOM 760 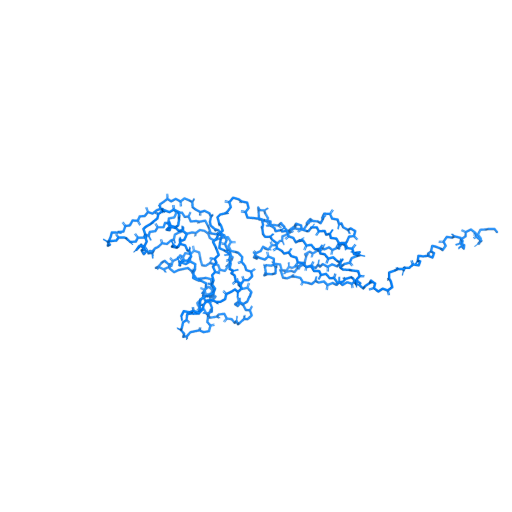C CA . PRO A 1 97 ? 5.386 6.122 -2.183 1.00 78.19 97 PRO A CA 1
ATOM 761 C C . PRO A 1 97 ? 5.443 7.632 -1.905 1.00 78.19 97 PRO A C 1
ATOM 763 O O . PRO A 1 97 ? 6.138 8.110 -1.009 1.00 78.19 97 PRO A O 1
ATOM 766 N N . CYS A 1 98 ? 4.677 8.424 -2.651 1.00 78.69 98 CYS A N 1
ATOM 767 C CA . CYS A 1 98 ? 4.522 9.853 -2.398 1.00 78.69 98 CYS A CA 1
ATOM 768 C C . CYS A 1 98 ? 3.468 10.064 -1.305 1.00 78.69 98 CYS A C 1
ATOM 770 O O . CYS A 1 98 ? 2.262 10.058 -1.560 1.00 78.69 98 CYS A O 1
ATOM 772 N N . LEU A 1 99 ? 3.932 10.269 -0.074 1.00 69.62 99 LEU A N 1
ATOM 773 C CA . LEU A 1 99 ? 3.086 10.371 1.119 1.00 69.62 99 LEU A CA 1
ATOM 774 C C . LEU A 1 99 ? 2.858 11.818 1.583 1.00 69.62 99 LEU A C 1
ATOM 776 O O . LEU A 1 99 ? 2.651 12.059 2.768 1.00 69.62 99 LEU A O 1
ATOM 780 N N . LYS A 1 100 ? 2.902 12.801 0.670 1.00 67.50 100 LYS A N 1
ATOM 781 C CA . LYS A 1 100 ? 2.762 14.228 1.020 1.00 67.50 100 LYS A CA 1
ATOM 782 C C . LYS A 1 100 ? 1.555 14.468 1.936 1.00 67.50 100 LYS A C 1
ATOM 784 O O . LYS A 1 100 ? 0.437 14.091 1.592 1.00 67.50 100 LYS A O 1
ATOM 789 N N . ASN A 1 101 ? 1.802 15.131 3.067 1.00 64.00 101 ASN A N 1
ATOM 790 C CA . ASN A 1 101 ? 0.820 15.486 4.099 1.00 64.00 101 ASN A CA 1
ATOM 791 C C . ASN A 1 101 ? 0.127 14.294 4.786 1.00 64.00 101 ASN A C 1
ATOM 793 O O . ASN A 1 101 ? -0.925 14.479 5.395 1.00 64.00 101 ASN A O 1
ATOM 797 N N . LYS A 1 102 ? 0.681 13.079 4.696 1.00 68.50 102 LYS A N 1
ATOM 798 C CA . LYS A 1 102 ? 0.142 11.900 5.383 1.00 68.50 102 LYS A CA 1
ATOM 799 C C . LYS A 1 102 ? 0.969 11.594 6.632 1.00 68.50 102 LYS A C 1
ATOM 801 O O . LYS A 1 102 ? 2.197 11.608 6.577 1.00 68.50 102 LYS A O 1
ATOM 806 N N . LYS A 1 103 ? 0.299 11.284 7.745 1.00 77.12 103 LYS A N 1
ATOM 807 C CA . LYS A 1 103 ? 0.943 10.717 8.940 1.00 77.12 103 LYS A CA 1
ATOM 808 C C . LYS A 1 103 ? 1.253 9.245 8.665 1.00 77.12 103 LYS A C 1
ATOM 810 O O . LYS A 1 103 ? 0.375 8.528 8.185 1.00 77.12 103 LYS A O 1
ATOM 815 N N . ILE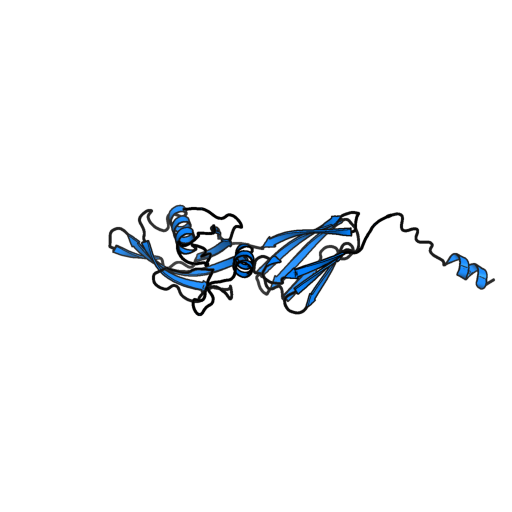 A 1 104 ? 2.491 8.822 8.908 1.00 70.44 104 ILE A N 1
ATOM 816 C CA . ILE A 1 104 ? 2.952 7.455 8.637 1.00 70.44 104 ILE A CA 1
ATOM 817 C C . ILE A 1 104 ? 2.988 6.693 9.953 1.00 70.44 104 ILE A C 1
ATOM 819 O O . ILE A 1 104 ? 3.659 7.120 10.887 1.00 70.44 104 ILE A O 1
ATOM 823 N N . VAL A 1 105 ? 2.281 5.570 10.000 1.00 74.56 105 VAL A N 1
ATOM 824 C CA . VAL A 1 105 ? 2.274 4.662 11.145 1.00 74.56 105 VAL A CA 1
ATOM 825 C C . VAL A 1 105 ? 2.800 3.309 10.662 1.00 74.56 105 VAL A C 1
ATOM 827 O O . VAL A 1 105 ? 2.161 2.698 9.797 1.00 74.56 105 VAL A O 1
ATOM 830 N N . PRO A 1 106 ? 3.969 2.847 11.141 1.00 66.12 106 PRO A N 1
ATOM 831 C CA . PRO A 1 106 ? 4.450 1.513 10.814 1.00 66.12 106 PRO A CA 1
ATOM 832 C C . PRO A 1 106 ? 3.540 0.475 11.468 1.00 66.12 106 PRO A C 1
ATOM 834 O O . PRO A 1 106 ? 3.132 0.634 12.620 1.00 66.12 106 PRO A O 1
ATOM 837 N N . VAL A 1 107 ? 3.220 -0.589 10.738 1.00 67.75 107 VAL A N 1
ATOM 838 C CA . VAL A 1 107 ? 2.431 -1.696 11.273 1.00 67.75 107 VAL A CA 1
ATOM 839 C C . VAL A 1 107 ? 3.155 -2.999 11.038 1.00 67.75 107 VAL A C 1
ATOM 841 O O . VAL A 1 107 ? 3.498 -3.347 9.911 1.00 67.75 107 VAL A O 1
ATOM 844 N N . TYR A 1 108 ? 3.351 -3.716 12.133 1.00 64.38 108 TYR A N 1
ATOM 845 C CA . TYR A 1 108 ? 4.051 -4.985 12.156 1.00 64.38 108 TYR A CA 1
ATOM 846 C C . TYR A 1 108 ? 3.071 -6.131 11.972 1.00 64.38 108 TYR A C 1
ATOM 848 O O . TYR A 1 108 ? 1.913 -6.065 12.407 1.00 64.38 108 TYR A O 1
ATOM 856 N N . PHE A 1 109 ? 3.554 -7.214 11.378 1.00 59.53 109 PHE A N 1
ATOM 857 C CA . PHE A 1 109 ? 2.775 -8.434 11.342 1.00 59.53 109 PHE A CA 1
ATOM 858 C C . PHE A 1 109 ? 2.634 -9.034 12.728 1.00 59.53 109 PHE A C 1
ATOM 860 O O . PHE A 1 109 ? 3.607 -9.166 13.472 1.00 59.53 109 PHE A O 1
ATOM 867 N N . LYS A 1 110 ? 1.400 -9.433 13.040 1.00 57.00 110 LYS A N 1
ATOM 868 C CA . LYS A 1 110 ? 1.051 -10.105 14.280 1.00 57.00 110 LYS A CA 1
ATOM 869 C C . LYS A 1 110 ? 0.405 -11.439 13.947 1.00 57.00 110 LYS A C 1
ATOM 871 O O . LYS A 1 110 ? -0.626 -11.507 13.275 1.00 57.00 110 LYS A O 1
ATOM 876 N N . ARG A 1 111 ? 1.016 -12.525 14.413 1.00 51.47 111 ARG A N 1
ATOM 877 C CA . ARG A 1 111 ? 0.438 -13.859 14.262 1.00 51.47 111 ARG A CA 1
ATOM 878 C C . ARG A 1 111 ? -0.703 -14.003 15.266 1.00 51.47 111 ARG A C 1
ATOM 880 O O . ARG A 1 111 ? -0.467 -14.040 16.470 1.00 51.47 111 ARG A O 1
ATOM 887 N N . ILE A 1 112 ? -1.946 -14.077 14.795 1.00 50.16 112 ILE A N 1
ATOM 888 C CA . ILE A 1 112 ? -3.065 -14.414 15.680 1.00 50.16 112 ILE A CA 1
ATOM 889 C C . ILE A 1 112 ? -3.021 -15.931 15.899 1.00 50.16 112 ILE A C 1
ATOM 891 O O . ILE A 1 112 ? -3.210 -16.713 14.969 1.00 50.16 112 ILE A O 1
ATOM 895 N N . LEU A 1 113 ? -2.712 -16.341 17.131 1.00 38.38 113 LEU A N 1
ATOM 896 C CA . LEU A 1 113 ? -2.631 -17.741 17.556 1.00 38.38 113 LEU A CA 1
ATOM 897 C C . LEU A 1 113 ? -3.861 -18.542 17.093 1.00 38.38 113 LEU A C 1
ATOM 899 O O . LEU A 1 113 ? -4.989 -18.248 17.482 1.00 38.38 113 LEU A O 1
ATOM 903 N N . GLY A 1 114 ? -3.619 -19.579 16.284 1.00 48.50 114 GLY A N 1
ATOM 904 C CA . GLY A 1 114 ? -4.606 -20.605 15.931 1.00 48.50 114 GLY A CA 1
ATOM 905 C C . GLY A 1 114 ? -5.104 -20.616 14.483 1.00 48.50 114 GLY A C 1
ATOM 906 O O . GLY A 1 114 ? -5.761 -21.581 14.103 1.00 48.50 114 GLY A O 1
ATOM 907 N N . ALA A 1 115 ? -4.776 -19.625 13.652 1.00 40.81 115 ALA A N 1
ATOM 908 C CA . ALA A 1 115 ? -5.160 -19.627 12.241 1.00 40.81 115 ALA A CA 1
ATOM 909 C C . ALA A 1 115 ? -3.983 -19.236 11.345 1.00 40.81 115 ALA A C 1
ATOM 911 O O . ALA A 1 115 ? -3.157 -18.397 11.693 1.00 40.81 115 ALA A O 1
ATOM 912 N N . THR A 1 116 ? -3.924 -19.850 10.171 1.00 42.53 116 THR A N 1
ATOM 913 C CA . THR A 1 116 ? -3.030 -19.567 9.039 1.00 42.53 116 THR A CA 1
ATOM 914 C C . THR A 1 116 ? -3.319 -18.201 8.399 1.00 42.53 116 THR A C 1
ATOM 916 O O . THR A 1 116 ? -3.426 -18.107 7.186 1.00 42.53 116 THR A O 1
ATOM 919 N N . ALA A 1 117 ? -3.578 -17.176 9.208 1.00 44.66 117 ALA A N 1
ATOM 920 C CA . ALA A 1 117 ? -3.914 -15.843 8.749 1.00 44.66 117 ALA A CA 1
ATOM 921 C C . ALA A 1 117 ? -3.043 -14.838 9.495 1.00 44.66 117 ALA A C 1
ATOM 923 O O . ALA A 1 117 ? -3.216 -14.581 10.691 1.00 44.66 117 ALA A O 1
ATOM 924 N N . VAL A 1 118 ? -2.094 -14.271 8.771 1.00 49.84 118 VAL A N 1
ATOM 925 C CA . VAL A 1 118 ? -1.390 -13.070 9.176 1.00 49.84 118 VAL A CA 1
ATOM 926 C C . VAL A 1 118 ? -2.388 -11.909 9.147 1.00 49.84 118 VAL A 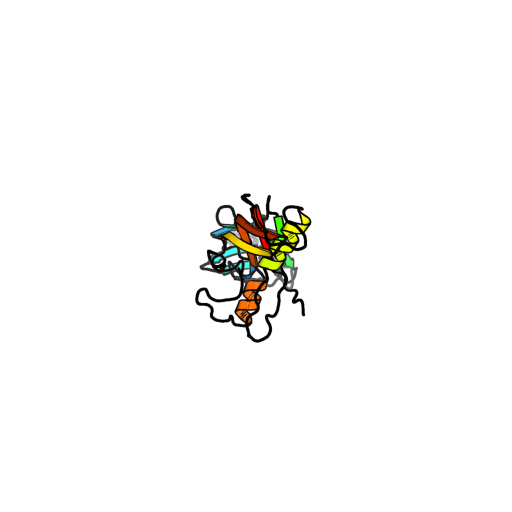C 1
ATOM 928 O O . VAL A 1 118 ? -2.881 -11.503 8.096 1.00 49.84 118 VAL A O 1
ATOM 931 N N . ALA A 1 119 ? -2.712 -11.392 10.329 1.00 54.50 119 ALA A N 1
ATOM 932 C CA . ALA A 1 119 ? -3.583 -10.243 10.511 1.00 54.50 119 ALA A CA 1
ATOM 933 C C . ALA A 1 119 ? -2.728 -9.040 10.908 1.00 54.50 119 ALA A C 1
ATOM 935 O O . ALA A 1 119 ? -2.020 -9.064 11.914 1.00 54.50 119 ALA A O 1
ATOM 936 N N . VAL A 1 120 ? -2.793 -7.972 10.123 1.00 64.38 120 VAL A N 1
ATOM 937 C CA . VAL A 1 120 ? -2.132 -6.709 10.459 1.00 64.38 120 VAL A CA 1
ATOM 938 C C . VAL A 1 120 ? -2.971 -6.000 11.530 1.00 64.38 120 VAL A C 1
ATOM 940 O O . VAL A 1 120 ? -4.141 -5.683 11.294 1.00 64.38 120 VAL A O 1
ATOM 943 N N . ASP A 1 121 ? -2.390 -5.765 12.712 1.00 67.44 121 ASP A N 1
ATOM 944 C CA . ASP A 1 121 ? -3.055 -5.117 13.855 1.00 67.44 121 ASP A CA 1
ATOM 945 C C . ASP A 1 121 ? -3.129 -3.595 13.664 1.00 67.44 121 ASP A C 1
ATOM 947 O O . ASP A 1 121 ? -2.434 -2.811 14.312 1.00 67.44 121 ASP A O 1
ATOM 951 N N . LEU A 1 122 ? -3.984 -3.164 12.737 1.00 75.38 122 LEU A N 1
ATOM 952 C CA . LEU A 1 122 ? -4.191 -1.743 12.477 1.00 75.38 122 LEU A CA 1
ATOM 953 C C . LEU A 1 122 ? -4.844 -1.025 13.669 1.00 75.38 122 LEU A C 1
ATOM 955 O O . LEU A 1 122 ? -4.640 0.174 13.850 1.00 75.38 122 LEU A O 1
ATOM 959 N N . LYS A 1 123 ? -5.617 -1.751 14.492 1.00 78.06 123 LYS A N 1
ATOM 960 C CA . LYS A 1 123 ? -6.250 -1.209 15.700 1.00 78.06 123 LYS A CA 1
ATOM 961 C C . LYS A 1 123 ? -5.201 -0.830 16.739 1.00 78.06 123 LYS A C 1
ATOM 963 O O . LYS A 1 123 ? -5.258 0.288 17.239 1.00 78.06 123 LYS A O 1
ATOM 968 N N . GLY A 1 124 ? -4.269 -1.733 17.044 1.00 79.50 124 GLY A N 1
ATOM 969 C CA . GLY A 1 124 ? -3.155 -1.459 17.952 1.00 79.50 124 GLY A CA 1
ATOM 970 C C . GLY A 1 124 ? -2.326 -0.276 17.463 1.00 79.50 124 GLY A C 1
ATOM 971 O O . GLY A 1 124 ? -2.173 0.700 18.185 1.00 79.50 124 GLY A O 1
ATOM 972 N N . ALA A 1 125 ? -1.934 -0.291 16.185 1.00 81.44 125 ALA A N 1
ATOM 973 C CA . ALA A 1 125 ? -1.172 0.804 15.587 1.00 81.44 125 ALA A CA 1
ATOM 974 C C . ALA A 1 125 ? -1.903 2.161 15.642 1.00 81.44 125 ALA A C 1
ATOM 976 O O . ALA A 1 125 ? -1.284 3.198 15.873 1.00 81.44 125 ALA A O 1
ATOM 977 N N . LEU A 1 126 ? -3.227 2.172 15.449 1.00 86.25 126 LEU A N 1
ATOM 978 C CA . LEU A 1 126 ? -4.039 3.380 15.598 1.00 86.25 126 LEU A CA 1
ATOM 979 C C . LEU A 1 126 ? -4.100 3.858 17.055 1.00 86.25 126 LEU A C 1
ATOM 981 O O . LEU A 1 126 ? -4.024 5.060 17.282 1.00 86.25 126 LEU A O 1
ATOM 985 N N . ILE A 1 127 ? -4.241 2.949 18.026 1.00 87.94 127 ILE A N 1
ATOM 986 C CA . ILE A 1 127 ? -4.236 3.292 19.458 1.00 87.94 127 ILE A CA 1
ATOM 987 C C . ILE A 1 127 ? -2.905 3.943 19.832 1.00 87.94 127 ILE A C 1
ATOM 989 O O . ILE A 1 127 ? -2.912 5.058 20.349 1.00 87.94 127 ILE A O 1
ATOM 993 N N . ASP A 1 128 ? -1.789 3.300 19.490 1.00 86.88 128 ASP A N 1
ATOM 994 C CA . ASP A 1 128 ? -0.444 3.798 19.790 1.00 86.88 128 ASP A CA 1
ATOM 995 C C . ASP A 1 128 ? -0.222 5.188 19.180 1.00 86.88 128 ASP A C 1
ATOM 997 O O . ASP A 1 128 ? 0.256 6.106 19.849 1.00 86.88 128 ASP A O 1
ATOM 1001 N N . TYR A 1 129 ? -0.648 5.376 17.926 1.00 89.69 129 TYR A N 1
ATOM 1002 C CA . TYR A 1 129 ? -0.605 6.674 17.257 1.00 89.69 129 TYR A CA 1
ATOM 1003 C C . TYR A 1 129 ? -1.423 7.739 18.003 1.00 89.69 129 TYR A C 1
ATOM 1005 O O . TYR A 1 129 ? -0.909 8.819 18.292 1.00 89.69 129 TYR A O 1
ATOM 1013 N N . LEU A 1 130 ? -2.684 7.452 18.333 1.00 90.56 130 LEU A N 1
ATOM 1014 C CA . LEU A 1 130 ? -3.567 8.418 18.990 1.00 90.56 130 LEU A CA 1
ATOM 1015 C C . LEU A 1 130 ? -3.086 8.784 20.400 1.00 90.56 130 LEU A C 1
ATOM 1017 O O . LEU A 1 130 ? -3.239 9.937 20.793 1.00 90.56 130 LEU A O 1
ATOM 1021 N N . ILE A 1 131 ? -2.501 7.836 21.138 1.00 90.31 131 ILE A N 1
ATOM 1022 C CA . ILE A 1 131 ? -1.863 8.095 22.437 1.00 90.31 131 ILE A CA 1
ATOM 1023 C C . ILE A 1 131 ? -0.645 9.003 22.242 1.00 90.31 131 ILE A C 1
ATOM 1025 O O . ILE A 1 131 ? -0.521 10.014 22.926 1.00 90.31 131 ILE A O 1
ATOM 1029 N N . SER A 1 132 ? 0.226 8.688 21.275 1.00 89.12 132 SER A N 1
ATOM 1030 C CA . SER A 1 132 ? 1.450 9.464 21.019 1.00 89.12 132 SER A CA 1
ATOM 1031 C C . SER A 1 132 ? 1.191 10.908 20.576 1.00 89.12 132 SER A C 1
ATOM 1033 O O . SER A 1 132 ? 2.025 11.781 20.795 1.00 89.12 132 SER A O 1
ATOM 1035 N N . GLU A 1 133 ? 0.033 11.167 19.964 1.00 91.06 133 GLU A N 1
ATOM 1036 C CA . GLU A 1 133 ? -0.411 12.506 19.561 1.00 91.06 133 GLU A CA 1
ATOM 1037 C C . GLU A 1 133 ? -1.333 13.151 20.613 1.00 91.06 133 GLU A C 1
ATOM 1039 O O . GLU A 1 133 ? -1.995 14.143 20.309 1.00 91.06 133 GLU A O 1
ATOM 1044 N N . GLU A 1 134 ? -1.417 12.577 21.820 1.00 90.69 134 GLU A N 1
ATOM 1045 C CA . GLU A 1 134 ? -2.219 13.068 22.954 1.00 90.69 134 GLU A CA 1
ATOM 1046 C C . GLU A 1 134 ? -3.718 13.242 22.626 1.00 90.69 134 GLU A C 1
ATOM 1048 O O . GLU A 1 134 ? -4.427 14.048 23.230 1.00 90.69 134 GLU A O 1
ATOM 1053 N N . LYS A 1 135 ? -4.233 12.476 21.655 1.00 90.50 135 LYS A N 1
ATOM 1054 C CA . LYS A 1 135 ? -5.644 12.513 21.228 1.00 90.50 135 LYS A CA 1
ATOM 1055 C C . LYS A 1 135 ? -6.544 11.617 22.077 1.00 90.50 135 LYS A C 1
ATOM 1057 O O . LYS A 1 135 ? -7.750 11.854 22.132 1.00 90.50 135 LYS A O 1
ATOM 1062 N N . ILE A 1 136 ? -5.979 10.582 22.702 1.00 92.25 136 ILE A N 1
ATOM 1063 C CA . ILE A 1 136 ? -6.659 9.674 23.641 1.00 92.25 136 ILE A CA 1
ATOM 1064 C C . ILE A 1 136 ? -5.735 9.334 24.825 1.00 92.25 136 ILE A C 1
ATOM 1066 O O . ILE A 1 136 ? -4.546 9.636 24.794 1.00 92.25 136 ILE A O 1
ATOM 1070 N N . TYR A 1 137 ? -6.277 8.677 25.854 1.00 91.50 137 TYR A N 1
ATOM 1071 C CA . TYR A 1 137 ? -5.538 8.256 27.056 1.00 91.50 137 TYR A CA 1
ATOM 1072 C C . TYR A 1 137 ? -4.901 6.866 26.896 1.00 91.50 137 TYR A C 1
ATOM 1074 O O . TYR A 1 137 ? -5.434 6.041 26.152 1.00 91.50 137 TYR A O 1
ATOM 1082 N N . GLU A 1 138 ? -3.824 6.578 27.636 1.00 88.38 138 GLU A N 1
ATOM 1083 C CA . GLU A 1 138 ? -3.052 5.320 27.544 1.00 88.38 138 GLU A CA 1
ATOM 1084 C C . GLU A 1 138 ? -3.877 4.039 27.772 1.00 88.38 138 GLU A C 1
ATOM 1086 O O . GLU A 1 138 ? -3.618 3.008 27.159 1.00 88.38 138 GLU A O 1
ATOM 1091 N N . ASP A 1 139 ? -4.901 4.095 28.620 1.00 88.81 139 ASP A N 1
ATOM 1092 C CA . ASP A 1 139 ? -5.798 2.985 28.967 1.00 88.81 139 ASP A CA 1
ATOM 1093 C C . ASP A 1 139 ? -7.079 2.947 28.108 1.00 88.81 139 ASP A C 1
ATOM 1095 O O . ASP A 1 139 ? -8.030 2.217 28.407 1.00 88.81 139 ASP A O 1
ATOM 1099 N N . SER A 1 140 ? -7.133 3.745 27.038 1.00 88.69 140 SER A N 1
ATOM 1100 C CA . SER A 1 140 ? -8.306 3.841 26.169 1.00 88.69 140 SER A CA 1
ATOM 1101 C C . SER A 1 140 ? -8.515 2.581 25.330 1.00 88.69 140 SER A C 1
ATOM 1103 O O . SER A 1 140 ? -7.602 2.059 24.693 1.00 88.69 140 SER A O 1
ATOM 1105 N N . LEU A 1 141 ? -9.770 2.143 25.219 1.00 88.00 141 LEU A N 1
ATOM 1106 C CA . LEU A 1 141 ? -10.176 1.038 24.352 1.00 88.00 141 LEU A CA 1
ATOM 1107 C C . LEU A 1 141 ? -10.983 1.558 23.159 1.00 88.00 141 LEU A C 1
ATOM 1109 O O . LEU A 1 141 ? -12.118 1.997 23.336 1.00 88.00 141 LEU A O 1
ATOM 1113 N N . ILE A 1 142 ? -10.459 1.445 21.933 1.00 87.06 142 ILE A N 1
ATOM 1114 C CA . ILE A 1 142 ? -11.248 1.737 20.721 1.00 87.06 142 ILE A CA 1
ATOM 1115 C C . ILE A 1 142 ? -12.393 0.721 20.587 1.00 87.06 142 ILE A C 1
ATOM 1117 O O . ILE A 1 142 ? -12.160 -0.491 20.521 1.00 87.06 142 ILE A O 1
ATOM 1121 N N . GLU A 1 143 ? -13.625 1.215 20.495 1.00 83.25 143 GLU A N 1
ATOM 1122 C CA . GLU A 1 143 ? -14.836 0.410 20.302 1.00 83.25 143 GLU A CA 1
ATOM 1123 C C . GLU A 1 143 ? -15.322 0.422 18.852 1.00 83.25 143 GLU A C 1
ATOM 1125 O O . GLU A 1 143 ? -15.857 -0.575 18.370 1.00 83.25 143 GLU A O 1
ATOM 1130 N N . GLU A 1 144 ? -15.148 1.545 18.157 1.00 82.44 144 GLU A N 1
ATOM 1131 C CA . GLU A 1 144 ? -15.720 1.778 16.833 1.00 82.44 144 GLU A CA 1
ATOM 1132 C C . GLU A 1 144 ? -14.883 2.806 16.069 1.00 82.44 144 GLU A C 1
ATOM 1134 O O . GLU A 1 144 ? -14.499 3.836 16.622 1.00 82.44 144 GLU A O 1
ATOM 1139 N N . VAL A 1 145 ? -14.614 2.542 14.790 1.00 80.81 145 VAL A N 1
ATOM 1140 C CA . VAL A 1 145 ? -13.976 3.503 13.881 1.00 80.81 145 VAL A CA 1
ATOM 1141 C C . VAL A 1 145 ? -14.739 3.593 12.569 1.00 80.81 145 VAL A C 1
ATOM 1143 O O . VAL A 1 145 ? -15.101 2.573 11.973 1.00 80.81 145 VAL A O 1
ATOM 1146 N N . HIS A 1 146 ? -14.972 4.822 12.116 1.00 78.62 146 HIS A N 1
ATOM 1147 C CA . HIS A 1 146 ? -15.553 5.130 10.813 1.00 78.62 146 HIS A CA 1
ATOM 1148 C C . HIS A 1 146 ? -14.448 5.664 9.922 1.00 78.62 146 HIS A C 1
ATOM 1150 O O . HIS A 1 146 ? -13.877 6.726 10.191 1.00 78.62 146 HIS A O 1
ATOM 1156 N N . TYR A 1 147 ? -14.149 4.931 8.856 1.00 76.56 147 TYR A N 1
ATOM 1157 C CA . TYR A 1 147 ? -13.121 5.318 7.908 1.00 76.56 147 TYR A CA 1
ATOM 1158 C C . TYR A 1 147 ? -13.546 5.037 6.476 1.00 76.56 147 TYR A C 1
ATOM 1160 O O . TYR A 1 147 ? -14.311 4.119 6.196 1.00 76.56 147 TYR A O 1
ATOM 1168 N N . GLN A 1 148 ? -12.995 5.821 5.562 1.00 70.75 148 GLN A N 1
ATOM 1169 C CA . GLN A 1 148 ? -12.987 5.513 4.148 1.00 70.75 148 GLN A CA 1
ATOM 1170 C C . GLN A 1 148 ? -11.625 4.917 3.802 1.00 70.75 148 GLN A C 1
ATOM 1172 O O . GLN A 1 148 ? -10.590 5.568 3.977 1.00 70.75 148 GLN A O 1
ATOM 1177 N N . SER A 1 149 ? -11.629 3.678 3.314 1.00 66.31 149 SER A N 1
ATOM 1178 C CA . SER A 1 149 ? -10.448 3.093 2.691 1.00 66.31 149 SER A CA 1
ATOM 1179 C C . SER A 1 149 ? -10.395 3.476 1.220 1.00 66.31 149 SER A C 1
ATOM 1181 O O . SER A 1 149 ? -11.397 3.397 0.512 1.00 66.31 149 SER A O 1
ATOM 1183 N N . LEU A 1 150 ? -9.208 3.855 0.756 1.00 57.88 150 LEU A N 1
ATOM 1184 C CA . LEU A 1 150 ? -8.899 3.939 -0.674 1.00 57.88 150 LEU A CA 1
ATOM 1185 C C . LEU A 1 150 ? -8.243 2.650 -1.198 1.00 57.88 150 LEU A C 1
ATOM 1187 O O . LEU A 1 150 ? -7.899 2.574 -2.373 1.00 57.88 150 LEU A O 1
ATOM 1191 N N . HIS A 1 151 ? -8.051 1.656 -0.329 1.00 57.50 151 HIS A N 1
ATOM 1192 C CA . HIS A 1 151 ? -7.414 0.382 -0.633 1.00 57.50 151 HIS A CA 1
ATOM 1193 C C . HIS A 1 151 ? -8.475 -0.727 -0.791 1.00 57.50 151 HIS A C 1
ATOM 1195 O O . HIS A 1 151 ? -9.283 -0.912 0.129 1.00 57.50 151 HIS A O 1
ATOM 1201 N N . PRO A 1 152 ? -8.463 -1.496 -1.899 1.00 49.47 152 PRO A N 1
ATOM 1202 C CA . PRO A 1 152 ? -9.530 -2.440 -2.257 1.00 49.47 152 PRO A CA 1
ATOM 1203 C C . PRO A 1 152 ? -9.686 -3.609 -1.273 1.00 49.47 152 PRO A C 1
ATOM 1205 O O . PRO A 1 152 ? -10.760 -4.193 -1.182 1.00 49.47 152 PRO A O 1
ATOM 1208 N N . ASN A 1 153 ? -8.637 -3.922 -0.506 1.00 50.56 153 ASN A N 1
ATOM 1209 C CA . ASN A 1 153 ? -8.626 -5.043 0.445 1.00 50.56 153 ASN A CA 1
ATOM 1210 C C . ASN A 1 153 ? -8.807 -4.629 1.915 1.00 50.56 153 ASN A C 1
ATOM 1212 O O . ASN A 1 153 ? -8.538 -5.429 2.807 1.00 50.56 153 ASN A O 1
ATOM 1216 N N . VAL A 1 154 ? -9.222 -3.389 2.194 1.00 56.38 154 VAL A N 1
ATOM 1217 C CA . VAL A 1 154 ? -9.647 -3.005 3.550 1.00 56.38 154 VAL A CA 1
ATOM 1218 C C . VAL A 1 154 ? -11.170 -2.994 3.564 1.00 56.38 154 VAL A C 1
ATOM 1220 O O . VAL A 1 154 ? -11.794 -2.327 2.739 1.00 56.38 154 VAL A O 1
ATOM 1223 N N . ILE A 1 155 ? -11.762 -3.726 4.505 1.00 53.09 155 ILE A N 1
ATOM 1224 C CA . ILE A 1 155 ? -13.212 -3.750 4.723 1.00 53.09 155 ILE A CA 1
ATOM 1225 C C . ILE A 1 155 ? -13.697 -2.307 4.934 1.00 53.09 155 ILE A C 1
ATOM 1227 O O . ILE A 1 155 ? -13.056 -1.528 5.624 1.00 53.09 155 ILE A O 1
ATOM 1231 N N . SER A 1 156 ? -14.818 -1.916 4.336 1.00 49.94 156 SER A N 1
ATOM 1232 C CA . SER A 1 156 ? -15.294 -0.525 4.349 1.00 49.94 156 SER A CA 1
ATOM 1233 C C . SER A 1 156 ? -15.715 -0.008 5.733 1.00 49.94 156 SER A C 1
ATOM 1235 O O . SER A 1 156 ? -15.932 1.193 5.890 1.00 49.94 156 SER A O 1
ATOM 1237 N N . HIS A 1 157 ? -15.851 -0.886 6.732 1.00 51.94 157 HIS A N 1
ATOM 1238 C CA . HIS A 1 157 ? -16.345 -0.566 8.072 1.00 51.94 157 HIS A CA 1
ATOM 1239 C C . HIS A 1 157 ? -15.640 -1.447 9.117 1.00 51.94 157 HIS A C 1
ATOM 1241 O O . HIS A 1 157 ? -15.414 -2.633 8.873 1.00 51.94 157 HIS A O 1
ATOM 1247 N N . SER A 1 158 ? -15.312 -0.897 10.293 1.00 54.44 158 SER A N 1
ATOM 1248 C CA . SER A 1 158 ? -14.873 -1.723 11.428 1.00 54.44 158 SER A CA 1
ATOM 1249 C C . SER A 1 158 ? -16.066 -2.353 12.143 1.00 54.44 158 SER A C 1
ATOM 1251 O O . SER A 1 158 ? -17.110 -1.724 12.295 1.00 54.44 158 SER A O 1
ATOM 1253 N N . VAL A 1 159 ? -15.896 -3.581 12.635 1.00 50.38 159 VAL A N 1
ATOM 1254 C CA . VAL A 1 159 ? -16.846 -4.218 13.560 1.00 50.38 159 VAL A CA 1
ATOM 1255 C C . VAL A 1 159 ? -16.136 -4.377 14.903 1.00 50.38 159 VAL A C 1
ATOM 1257 O O . VAL A 1 159 ? -15.075 -4.998 14.969 1.00 50.38 159 VAL A O 1
ATOM 1260 N N . ASN A 1 160 ? -16.678 -3.798 15.980 1.00 55.12 160 ASN A N 1
ATOM 1261 C CA . ASN A 1 160 ? -16.073 -3.808 17.328 1.00 55.12 160 ASN A CA 1
ATOM 1262 C C . ASN A 1 160 ? -14.628 -3.262 17.368 1.00 55.12 160 ASN A C 1
ATOM 1264 O O . ASN A 1 160 ? -13.746 -3.796 18.055 1.00 55.12 160 ASN A O 1
ATOM 1268 N N . GLY A 1 161 ? -14.352 -2.243 16.550 1.00 51.28 161 GLY A N 1
ATOM 1269 C CA . GLY A 1 161 ? -13.032 -1.627 16.427 1.00 51.28 161 GLY A CA 1
ATOM 1270 C C . GLY A 1 161 ? -11.987 -2.537 15.781 1.00 51.28 161 GLY A C 1
ATOM 1271 O O . GLY A 1 161 ? -10.819 -2.170 15.744 1.00 51.28 161 GLY A O 1
ATOM 1272 N N . ARG A 1 162 ? -12.373 -3.719 15.278 1.00 55.94 162 ARG A N 1
ATOM 1273 C CA . ARG A 1 162 ? -11.495 -4.589 14.494 1.00 55.94 162 ARG A CA 1
ATOM 1274 C C . ARG A 1 162 ? -11.546 -4.150 13.036 1.00 55.94 162 ARG A C 1
ATOM 1276 O O . ARG A 1 162 ? -12.609 -4.134 12.417 1.00 55.94 162 ARG A O 1
ATOM 1283 N N . PHE A 1 163 ? -10.386 -3.805 12.504 1.00 61.22 163 PHE A N 1
ATOM 1284 C CA . PHE A 1 163 ? -10.142 -3.595 11.087 1.00 61.22 163 PHE A CA 1
ATOM 1285 C C . PHE A 1 163 ? -8.806 -4.267 10.795 1.00 61.22 163 PHE A C 1
ATOM 1287 O O . PHE A 1 163 ? -7.773 -3.882 11.331 1.00 61.22 163 PHE A O 1
ATOM 1294 N N . ILE A 1 164 ? -8.875 -5.370 10.060 1.00 55.53 164 ILE A N 1
ATOM 1295 C CA . ILE A 1 164 ? -7.754 -6.273 9.823 1.00 55.53 164 ILE A CA 1
ATOM 1296 C C . ILE A 1 164 ? -7.497 -6.271 8.319 1.00 55.53 164 ILE A C 1
ATOM 1298 O O . ILE A 1 164 ? -8.412 -6.524 7.536 1.00 55.53 164 ILE A O 1
ATOM 1302 N N . LEU A 1 165 ? -6.257 -5.991 7.924 1.00 57.53 165 LEU A N 1
ATOM 1303 C CA . LEU A 1 165 ? -5.732 -6.383 6.616 1.00 57.53 165 LEU A CA 1
ATOM 1304 C C . LEU A 1 165 ? -5.234 -7.824 6.770 1.00 57.53 165 LEU A C 1
ATOM 1306 O O . LEU A 1 165 ? -4.417 -8.076 7.655 1.00 57.53 165 LEU A O 1
ATOM 1310 N N . GLY A 1 166 ? -5.757 -8.769 5.983 1.00 50.78 166 GLY A N 1
ATOM 1311 C CA . GLY A 1 166 ? -5.347 -10.177 6.119 1.00 50.78 166 GLY A CA 1
ATOM 1312 C C . GLY A 1 166 ? -6.421 -11.245 5.903 1.00 50.78 166 GLY A C 1
ATOM 1313 O O . GLY A 1 166 ? -6.152 -12.423 6.115 1.00 50.78 166 GLY A O 1
ATOM 1314 N N . CYS A 1 167 ? -7.641 -10.877 5.509 1.00 48.47 167 CYS A N 1
ATOM 1315 C CA . CYS A 1 167 ? -8.699 -11.839 5.196 1.00 48.47 167 CYS A CA 1
ATOM 1316 C C . CYS A 1 167 ? -9.364 -11.439 3.882 1.00 48.47 167 CYS A C 1
ATOM 1318 O O . CYS A 1 167 ? -9.484 -10.249 3.580 1.00 48.47 167 CYS A O 1
ATOM 1320 N N . HIS A 1 168 ? -9.842 -12.416 3.113 1.00 51.09 168 HIS A N 1
ATOM 1321 C CA . HIS A 1 168 ? -10.781 -12.115 2.037 1.00 51.09 168 HIS A CA 1
ATOM 1322 C C . HIS A 1 168 ? -12.005 -11.372 2.610 1.00 51.09 168 HIS A C 1
ATOM 1324 O O . HIS A 1 168 ? -12.356 -11.556 3.775 1.00 51.09 168 HIS A O 1
ATOM 1330 N N . ALA A 1 169 ? -12.707 -10.574 1.797 1.00 45.81 169 ALA A N 1
ATOM 1331 C CA . ALA A 1 169 ? -13.921 -9.865 2.232 1.00 45.81 169 ALA A CA 1
ATOM 1332 C C . ALA A 1 169 ? -15.013 -10.803 2.800 1.00 45.81 169 ALA A C 1
ATOM 1334 O O . ALA A 1 169 ? -15.886 -10.367 3.543 1.00 45.81 169 ALA A O 1
ATOM 1335 N N . ASN A 1 170 ? -14.945 -12.098 2.473 1.00 51.34 170 ASN A N 1
ATOM 1336 C CA . ASN A 1 170 ? -15.812 -13.162 2.983 1.00 51.34 170 ASN A CA 1
ATOM 1337 C C . ASN A 1 170 ? -15.275 -13.871 4.250 1.00 51.34 170 ASN A C 1
ATOM 1339 O O . ASN A 1 170 ? -15.861 -14.859 4.679 1.00 51.34 170 ASN A O 1
ATOM 1343 N N . GLY A 1 171 ? -14.171 -13.399 4.838 1.00 50.50 171 GLY A N 1
ATOM 1344 C CA . GLY A 1 171 ? -13.580 -13.934 6.069 1.00 50.50 171 GLY A CA 1
ATOM 1345 C C . GLY A 1 171 ? -12.658 -15.146 5.896 1.00 50.50 171 GLY A C 1
ATOM 1346 O O . GLY A 1 171 ? -12.185 -15.676 6.900 1.00 50.50 171 GLY A O 1
ATOM 1347 N N . LEU A 1 172 ? -12.382 -15.596 4.665 1.00 54.22 172 LEU A N 1
ATOM 1348 C CA . LEU A 1 172 ? -11.454 -16.708 4.425 1.00 54.22 172 LEU A CA 1
ATOM 1349 C C . LEU A 1 172 ? -9.987 -16.309 4.688 1.00 54.22 172 LEU A C 1
ATOM 1351 O O . LEU A 1 172 ? -9.616 -15.158 4.415 1.00 54.22 172 LEU A O 1
ATOM 1355 N N . PRO A 1 173 ? -9.151 -17.250 5.180 1.00 55.56 173 PRO A N 1
ATOM 1356 C CA . PRO A 1 173 ? -7.726 -17.016 5.398 1.00 55.56 173 PRO A CA 1
ATOM 1357 C C . PRO A 1 173 ? -6.998 -16.799 4.070 1.00 55.56 173 PRO A C 1
ATOM 1359 O O . PRO A 1 173 ? -7.409 -17.316 3.029 1.00 55.56 173 PRO A O 1
ATOM 1362 N N . LEU A 1 174 ? -5.908 -16.041 4.121 1.00 58.59 174 LEU A N 1
ATOM 1363 C CA . LEU A 1 174 ? -5.020 -15.843 2.984 1.00 58.59 174 LEU A CA 1
ATOM 1364 C C . LEU A 1 174 ? -3.992 -16.974 2.893 1.00 58.59 174 LEU A C 1
ATOM 1366 O O . LEU A 1 174 ? -3.699 -17.669 3.859 1.00 58.59 174 LEU A O 1
ATOM 1370 N N . THR A 1 175 ? -3.449 -17.166 1.699 1.00 61.88 175 THR A N 1
ATOM 1371 C CA . THR A 1 175 ? -2.285 -18.024 1.461 1.00 61.88 175 THR A CA 1
ATOM 1372 C C . THR A 1 175 ? -0.992 -17.262 1.758 1.00 61.88 175 THR A C 1
ATOM 1374 O O . THR A 1 175 ? -0.955 -16.040 1.631 1.00 61.88 175 THR A O 1
ATOM 1377 N N . ASN A 1 176 ? 0.104 -17.968 2.054 1.00 58.69 176 ASN A N 1
ATOM 1378 C CA . ASN A 1 176 ? 1.406 -17.348 2.351 1.00 58.69 176 ASN A CA 1
ATOM 1379 C C . ASN A 1 176 ? 1.872 -16.340 1.276 1.00 58.69 176 ASN A C 1
ATOM 1381 O O . ASN A 1 176 ? 2.495 -15.329 1.591 1.00 58.69 176 ASN A O 1
ATOM 1385 N N . SER A 1 177 ? 1.569 -16.586 -0.005 1.00 62.09 177 SER A N 1
ATOM 1386 C CA . SER A 1 177 ? 1.906 -15.654 -1.093 1.00 62.09 177 SER A CA 1
ATOM 1387 C C . SER A 1 177 ? 1.066 -14.373 -1.055 1.00 62.09 177 SER A C 1
ATOM 1389 O O . SER A 1 177 ? 1.566 -13.297 -1.376 1.00 62.09 177 SER A O 1
ATOM 1391 N N . GLN A 1 178 ? -0.194 -14.464 -0.630 1.00 62.62 178 GLN A N 1
ATOM 1392 C CA . GLN A 1 178 ? -1.082 -13.315 -0.446 1.00 62.62 178 GLN A CA 1
ATOM 1393 C C . GLN A 1 178 ? -0.733 -12.515 0.816 1.00 62.62 178 GLN A C 1
ATOM 1395 O O . GLN A 1 178 ? -0.871 -11.295 0.815 1.00 62.62 178 GLN A O 1
ATOM 1400 N N . GLU A 1 179 ? -0.243 -13.174 1.866 1.00 58.59 179 GLU A N 1
ATOM 1401 C CA . GLU A 1 179 ? 0.270 -12.513 3.073 1.00 58.59 179 GLU A CA 1
ATOM 1402 C C . GLU A 1 179 ? 1.520 -11.680 2.756 1.00 58.59 179 GLU A C 1
ATOM 1404 O O . GLU A 1 179 ? 1.588 -10.503 3.108 1.00 58.59 179 GLU A O 1
ATOM 1409 N N . TYR A 1 180 ? 2.465 -12.239 1.992 1.00 57.38 180 TYR A N 1
ATOM 1410 C CA . TYR A 1 180 ? 3.633 -11.495 1.506 1.00 57.38 180 TYR A CA 1
ATOM 1411 C C . TYR A 1 180 ? 3.235 -10.335 0.580 1.00 57.38 180 TYR A C 1
ATOM 1413 O O . TYR A 1 180 ? 3.773 -9.233 0.666 1.00 57.38 180 TYR A O 1
ATOM 1421 N N . ALA A 1 181 ? 2.221 -10.540 -0.265 1.00 62.59 181 ALA A N 1
ATOM 1422 C CA . ALA A 1 181 ? 1.686 -9.481 -1.111 1.00 62.59 181 ALA A CA 1
ATOM 1423 C C . ALA A 1 181 ? 0.994 -8.354 -0.325 1.00 62.59 181 ALA A C 1
ATOM 1425 O O . ALA A 1 181 ? 0.841 -7.264 -0.872 1.00 62.59 181 ALA A O 1
ATOM 1426 N N . LEU A 1 182 ? 0.549 -8.596 0.913 1.00 63.03 182 LEU A N 1
ATOM 1427 C CA . LEU A 1 182 ? 0.046 -7.564 1.825 1.00 63.03 182 LEU A CA 1
ATOM 1428 C C . LEU A 1 182 ? 1.172 -6.835 2.562 1.00 63.03 182 LEU A C 1
ATOM 1430 O O . LEU A 1 182 ? 1.021 -5.644 2.815 1.00 63.03 182 LEU A O 1
ATOM 1434 N N . ALA A 1 183 ? 2.276 -7.524 2.874 1.00 57.81 183 ALA A N 1
ATOM 1435 C CA . ALA A 1 183 ? 3.456 -6.952 3.535 1.00 57.81 183 ALA A CA 1
ATOM 1436 C C . ALA A 1 183 ? 3.968 -5.715 2.811 1.00 57.81 183 ALA A C 1
ATOM 1438 O O . ALA A 1 183 ? 4.232 -4.684 3.411 1.00 57.81 183 ALA A O 1
ATOM 1439 N N . ASN A 1 184 ? 4.031 -5.810 1.488 1.00 59.03 184 ASN A N 1
ATOM 1440 C CA . ASN A 1 184 ? 4.586 -4.776 0.633 1.00 59.03 184 ASN A CA 1
ATOM 1441 C C . ASN A 1 184 ? 3.553 -3.706 0.263 1.00 59.03 184 ASN A C 1
ATOM 1443 O O . ASN A 1 184 ? 3.601 -3.178 -0.840 1.00 59.03 184 ASN A O 1
ATOM 1447 N N . ARG A 1 185 ? 2.579 -3.393 1.129 1.00 72.56 185 ARG A N 1
ATOM 1448 C CA . ARG A 1 185 ? 1.521 -2.414 0.821 1.00 72.56 185 ARG A CA 1
ATOM 1449 C C . ARG A 1 185 ? 1.454 -1.285 1.830 1.00 72.56 185 ARG A C 1
ATOM 1451 O O . ARG A 1 185 ? 1.686 -1.459 3.025 1.00 72.56 185 ARG A O 1
ATOM 1458 N N . VAL A 1 186 ? 1.020 -0.124 1.342 1.00 73.75 186 VAL A N 1
ATOM 1459 C CA . VAL A 1 186 ? 0.532 0.950 2.205 1.00 73.75 186 VAL A CA 1
ATOM 1460 C C . VAL A 1 186 ? -0.988 1.055 2.127 1.00 73.75 186 VAL A C 1
ATOM 1462 O O . VAL A 1 186 ? -1.588 0.941 1.058 1.00 73.75 186 VAL A O 1
ATOM 1465 N N . ALA A 1 187 ? -1.625 1.317 3.265 1.00 74.75 187 ALA A N 1
ATOM 1466 C CA . ALA A 1 187 ? -3.055 1.586 3.346 1.00 74.75 187 ALA A CA 1
ATOM 1467 C C . ALA A 1 187 ? -3.276 2.994 3.903 1.00 74.75 187 ALA A C 1
ATOM 1469 O O . ALA A 1 187 ? -3.008 3.264 5.072 1.00 74.75 187 ALA A O 1
ATOM 1470 N N . THR A 1 188 ? -3.772 3.911 3.069 1.00 76.12 188 THR A N 1
ATOM 1471 C CA . THR A 1 188 ? -4.231 5.223 3.543 1.00 76.12 188 THR A CA 1
ATOM 1472 C C . THR A 1 188 ? -5.711 5.144 3.902 1.00 76.12 188 THR A C 1
ATOM 1474 O O . THR A 1 188 ? -6.542 4.871 3.033 1.00 76.12 188 THR A O 1
ATOM 1477 N N . LEU A 1 189 ? -6.035 5.428 5.163 1.00 79.31 189 LEU A N 1
ATOM 1478 C CA . LEU A 1 189 ? -7.400 5.496 5.675 1.00 79.31 189 LEU A CA 1
ATOM 1479 C C . LEU A 1 189 ? -7.733 6.940 6.065 1.00 79.31 189 LEU A C 1
ATOM 1481 O O . LEU A 1 189 ? -6.946 7.609 6.741 1.00 79.31 189 LEU A O 1
ATOM 1485 N N . LYS A 1 190 ? -8.906 7.417 5.634 1.00 81.56 190 LYS A N 1
ATOM 1486 C CA . LYS A 1 190 ? -9.483 8.683 6.102 1.00 81.56 190 LYS A CA 1
ATOM 1487 C C . LYS A 1 190 ? -10.486 8.378 7.209 1.00 81.56 190 LYS A C 1
ATOM 1489 O O . LYS A 1 190 ? -11.567 7.875 6.914 1.00 81.56 190 LYS A O 1
ATOM 1494 N N . PHE A 1 191 ? -10.141 8.672 8.455 1.00 85.69 191 PHE A N 1
ATOM 1495 C CA . PHE A 1 191 ? -11.040 8.540 9.598 1.00 85.69 191 PHE A CA 1
ATOM 1496 C C . PHE A 1 191 ? -11.920 9.780 9.723 1.00 85.69 191 PHE A C 1
ATOM 1498 O O . PHE A 1 191 ? -11.477 10.889 9.438 1.00 85.69 191 PHE A O 1
ATOM 1505 N N . SER A 1 192 ? -13.167 9.571 10.133 1.00 84.94 192 SER A N 1
ATOM 1506 C CA . SER A 1 192 ? -14.152 10.637 10.380 1.00 84.94 192 SER A CA 1
ATOM 1507 C C . SER A 1 192 ? -14.706 10.606 11.802 1.00 84.94 192 SER A C 1
ATOM 1509 O O . SER A 1 192 ? -15.140 11.631 12.321 1.00 84.94 192 SER A O 1
ATOM 1511 N N . LYS A 1 193 ? -14.690 9.429 12.437 1.00 87.56 193 LYS A N 1
ATOM 1512 C CA . LYS A 1 193 ? -15.177 9.223 13.797 1.00 87.56 193 LYS A CA 1
ATOM 1513 C C . LYS A 1 193 ? -14.450 8.058 14.449 1.00 87.56 193 LYS A C 1
ATOM 1515 O O . LYS A 1 193 ? -14.331 6.988 13.849 1.00 87.56 193 LYS A O 1
ATOM 1520 N N . ILE A 1 194 ? -14.000 8.253 15.684 1.00 89.19 194 ILE A N 1
ATOM 1521 C CA . ILE A 1 194 ? -13.374 7.215 16.509 1.00 89.19 194 ILE A CA 1
ATOM 1522 C C . ILE A 1 194 ? -14.061 7.227 17.872 1.00 89.19 194 ILE A C 1
ATOM 1524 O O . ILE A 1 194 ? -13.958 8.202 18.610 1.00 89.19 194 ILE A O 1
ATOM 1528 N N . ALA A 1 195 ? -14.774 6.155 18.212 1.00 89.44 195 ALA A N 1
ATOM 1529 C CA . ALA A 1 195 ? -15.354 5.985 19.538 1.00 89.44 195 ALA A CA 1
ATOM 1530 C C . ALA A 1 195 ? -14.447 5.098 20.392 1.00 89.44 195 ALA A C 1
ATOM 1532 O O . ALA A 1 195 ? -14.071 3.993 19.983 1.00 89.44 195 ALA A O 1
ATOM 1533 N N . TYR A 1 196 ? -14.126 5.569 21.592 1.00 90.88 196 TYR A N 1
ATOM 1534 C CA . TYR A 1 196 ? -13.284 4.862 22.546 1.00 90.88 196 TYR A CA 1
ATOM 1535 C C . TYR A 1 196 ? -13.872 4.928 23.953 1.00 90.88 196 TYR A C 1
ATOM 1537 O O . TYR A 1 196 ? -14.696 5.786 24.266 1.00 90.88 196 TYR A O 1
ATOM 1545 N N . ARG A 1 197 ? -13.471 3.989 24.806 1.00 91.94 197 ARG A N 1
ATOM 1546 C CA . ARG A 1 197 ? -13.845 3.949 26.218 1.00 91.94 197 ARG A CA 1
ATOM 1547 C C . ARG A 1 197 ? -12.629 4.255 27.076 1.00 91.94 197 ARG A C 1
ATOM 1549 O O . ARG A 1 197 ? -11.596 3.623 26.892 1.00 91.94 197 ARG A O 1
ATOM 1556 N N . HIS A 1 198 ? -12.781 5.166 28.026 1.00 91.44 198 HIS A N 1
ATOM 1557 C CA . HIS A 1 198 ? -11.776 5.494 29.033 1.00 91.44 198 HIS A CA 1
ATOM 1558 C C . HIS A 1 198 ? -12.465 5.555 30.397 1.00 91.44 198 HIS A C 1
ATOM 1560 O O . HIS A 1 198 ? -13.518 6.182 30.522 1.00 91.44 198 HIS A O 1
ATOM 1566 N N . ASN A 1 199 ? -11.930 4.853 31.400 1.00 90.12 199 ASN A N 1
ATOM 1567 C CA . ASN A 1 199 ? -12.526 4.783 32.742 1.00 90.12 199 ASN A CA 1
ATOM 1568 C C . ASN A 1 199 ? -14.035 4.449 32.753 1.00 90.12 199 ASN A C 1
ATOM 1570 O O . ASN A 1 199 ? -14.822 5.003 33.517 1.00 90.12 199 ASN A O 1
ATOM 1574 N N . GLY A 1 200 ? -14.465 3.549 31.861 1.00 87.75 200 GLY A N 1
ATOM 1575 C CA . GLY A 1 200 ? -15.869 3.142 31.729 1.00 87.75 200 GLY A CA 1
ATOM 1576 C C . GLY A 1 200 ? -16.766 4.123 30.962 1.00 87.75 200 GLY A C 1
ATOM 1577 O O . GLY A 1 200 ? -17.888 3.759 30.613 1.00 87.75 200 GLY A O 1
ATOM 1578 N N . VAL A 1 201 ? -16.276 5.320 30.637 1.00 91.19 201 VAL A N 1
ATOM 1579 C CA . VAL A 1 201 ? -17.009 6.348 29.892 1.00 91.19 201 VAL A CA 1
ATOM 1580 C C . VAL A 1 201 ? -16.710 6.226 28.404 1.00 91.19 201 VAL A C 1
ATOM 1582 O O . VAL A 1 201 ? -15.553 6.139 27.996 1.00 91.19 201 VAL A O 1
ATOM 1585 N N . LYS A 1 202 ? -17.762 6.230 27.581 1.00 91.75 202 LYS A N 1
ATOM 1586 C CA . LYS A 1 202 ? -17.636 6.263 26.123 1.00 91.75 202 LYS A CA 1
ATOM 1587 C C . LYS A 1 202 ? -17.438 7.702 25.648 1.00 91.75 202 LYS A C 1
ATOM 1589 O O . LYS A 1 202 ? -18.262 8.565 25.936 1.00 91.75 202 LYS A O 1
ATOM 1594 N N . ILE A 1 203 ? -16.371 7.930 24.895 1.00 93.69 203 ILE A N 1
ATOM 1595 C CA . ILE A 1 203 ? -15.970 9.216 24.327 1.00 93.69 203 ILE A CA 1
ATOM 1596 C C . ILE A 1 203 ? -15.877 9.059 22.806 1.00 93.69 203 ILE A C 1
ATOM 1598 O O . ILE A 1 203 ? -15.606 7.973 22.290 1.00 93.69 203 ILE A O 1
ATOM 1602 N N . THR A 1 204 ? -16.155 10.134 22.073 1.00 91.62 204 THR A N 1
ATOM 1603 C CA . THR A 1 204 ? -16.051 10.165 20.612 1.00 91.62 204 THR A CA 1
ATOM 1604 C C . THR A 1 204 ? -15.089 11.266 20.191 1.00 91.62 204 THR A C 1
ATOM 1606 O O . THR A 1 204 ? -15.272 12.419 20.568 1.00 91.62 204 THR A O 1
ATOM 1609 N N . LEU A 1 205 ? -14.099 10.902 19.381 1.00 90.31 205 LEU A N 1
ATOM 1610 C CA . LEU A 1 205 ? -13.240 11.820 18.647 1.00 90.31 205 LEU A CA 1
ATOM 1611 C C . LEU A 1 205 ? -13.825 12.016 17.239 1.00 90.31 205 LEU A C 1
ATOM 1613 O O . LEU A 1 205 ? -13.810 11.093 16.419 1.00 90.31 205 LEU A O 1
ATOM 1617 N N . GLU A 1 206 ? -14.369 13.204 16.979 1.00 88.12 206 GLU A N 1
ATOM 1618 C CA . GLU A 1 206 ? -14.927 13.614 15.681 1.00 88.12 206 GLU A CA 1
ATOM 1619 C C . GLU A 1 206 ? -13.940 14.538 14.961 1.00 88.12 206 GLU A C 1
ATOM 1621 O O . GLU A 1 206 ? -14.113 15.752 14.889 1.00 88.12 206 GLU A O 1
ATOM 1626 N N . GLU A 1 207 ? -12.855 13.949 14.463 1.00 85.06 207 GLU A N 1
ATOM 1627 C CA . GLU A 1 207 ? -11.806 14.654 13.731 1.00 85.06 207 GLU A CA 1
ATOM 1628 C C . GLU A 1 207 ? -11.501 13.926 12.421 1.00 85.06 207 GLU A C 1
ATOM 1630 O O . GLU A 1 207 ? -11.420 12.694 12.381 1.00 85.06 207 GLU A O 1
ATOM 1635 N N . GLU A 1 208 ? -11.306 14.689 11.341 1.00 85.31 208 GLU A N 1
ATOM 1636 C CA . GLU A 1 208 ? -10.830 14.122 10.083 1.00 85.31 208 GLU A CA 1
ATOM 1637 C C . GLU A 1 208 ? -9.330 13.813 10.172 1.00 85.31 208 GLU A C 1
ATOM 1639 O O . GLU A 1 208 ? -8.492 14.711 10.097 1.00 85.31 208 GLU A O 1
ATOM 1644 N N . LEU A 1 209 ? -8.980 12.529 10.279 1.00 86.69 209 LEU A N 1
ATOM 1645 C CA . LEU A 1 209 ? -7.587 12.075 10.306 1.00 86.69 209 LEU A CA 1
ATOM 1646 C C . LEU A 1 209 ? -7.244 11.330 9.018 1.00 86.69 209 LEU A C 1
ATOM 1648 O O . LEU A 1 209 ? -7.934 10.388 8.628 1.00 86.69 209 LEU A O 1
ATOM 1652 N N . LEU A 1 210 ? -6.145 11.720 8.371 1.00 84.56 210 LEU A N 1
ATOM 1653 C CA . LEU A 1 210 ? -5.606 11.025 7.203 1.00 84.56 210 LEU A CA 1
ATOM 1654 C C . LEU A 1 210 ? -4.317 10.291 7.585 1.00 84.56 210 LEU A C 1
ATOM 1656 O O . LEU A 1 210 ? -3.239 10.888 7.643 1.00 84.56 210 LEU A O 1
ATOM 1660 N N . ILE A 1 211 ? -4.433 8.987 7.826 1.00 83.38 211 ILE A N 1
ATOM 1661 C CA . ILE A 1 211 ? -3.333 8.150 8.316 1.00 83.38 211 ILE A CA 1
ATOM 1662 C C . ILE A 1 211 ? -2.948 7.147 7.233 1.00 83.38 211 ILE A C 1
ATOM 1664 O O . ILE A 1 211 ? -3.807 6.531 6.602 1.00 83.38 211 ILE A O 1
ATOM 1668 N N . THR A 1 212 ? -1.647 6.996 6.997 1.00 80.19 212 THR A N 1
ATOM 1669 C CA . THR A 1 212 ? -1.093 5.932 6.158 1.00 80.19 212 THR A CA 1
ATOM 1670 C C . THR A 1 212 ? -0.409 4.898 7.022 1.00 80.19 212 THR A C 1
ATOM 1672 O O . THR A 1 212 ? 0.596 5.182 7.666 1.00 80.19 212 THR A O 1
ATOM 1675 N N . PHE A 1 213 ? -0.947 3.691 6.979 1.00 78.81 213 PHE A N 1
ATOM 1676 C CA . PHE A 1 213 ? -0.347 2.515 7.573 1.00 78.81 213 PHE A CA 1
ATOM 1677 C C . PHE A 1 213 ? 0.638 1.923 6.573 1.00 78.81 213 PHE A C 1
ATOM 1679 O O . PHE A 1 213 ? 0.256 1.600 5.445 1.00 78.81 213 PHE A O 1
ATOM 1686 N N . MET A 1 214 ? 1.902 1.835 6.970 1.00 76.62 214 MET A N 1
ATOM 1687 C CA . MET A 1 214 ? 2.949 1.182 6.194 1.00 76.62 214 MET A CA 1
ATOM 1688 C C . MET A 1 214 ? 3.200 -0.180 6.818 1.00 76.62 214 MET A C 1
ATOM 1690 O O . MET A 1 214 ? 3.688 -0.254 7.945 1.00 76.62 214 MET A O 1
ATOM 1694 N N . ILE A 1 215 ? 2.807 -1.238 6.114 1.00 73.38 215 ILE A N 1
ATOM 1695 C CA . ILE A 1 215 ? 3.020 -2.600 6.592 1.00 73.38 215 ILE A CA 1
ATOM 1696 C C . ILE A 1 215 ? 4.501 -2.907 6.396 1.00 73.38 215 ILE A C 1
ATOM 1698 O O . ILE A 1 215 ? 5.053 -2.643 5.330 1.00 73.38 215 ILE A O 1
ATOM 1702 N N . THR A 1 216 ? 5.165 -3.364 7.450 1.00 64.62 216 THR A N 1
ATOM 1703 C CA . THR A 1 216 ? 6.576 -3.746 7.379 1.00 64.62 216 THR A CA 1
ATOM 1704 C C . THR A 1 216 ? 6.694 -5.236 7.083 1.00 64.62 216 THR A C 1
ATOM 1706 O O . THR A 1 216 ? 5.805 -6.020 7.411 1.00 64.62 216 THR A O 1
ATOM 1709 N N . ASP A 1 217 ? 7.821 -5.643 6.514 1.00 57.88 217 ASP A N 1
ATOM 1710 C CA . ASP A 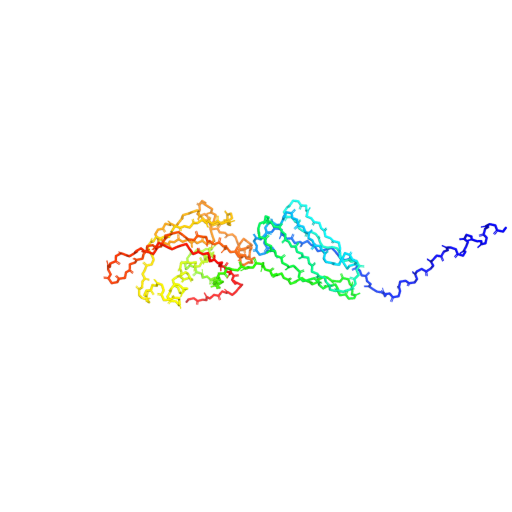1 217 ? 8.210 -7.046 6.349 1.00 57.88 217 ASP A CA 1
ATOM 1711 C C . ASP A 1 217 ? 8.573 -7.726 7.685 1.00 57.88 217 ASP A C 1
ATOM 1713 O O . ASP A 1 217 ? 8.575 -8.953 7.784 1.00 57.88 217 ASP A O 1
ATOM 1717 N N . GLU A 1 218 ? 8.818 -6.939 8.737 1.00 58.16 218 GLU A N 1
ATOM 1718 C CA . GLU A 1 218 ? 9.064 -7.429 10.093 1.00 58.16 218 GLU A CA 1
ATOM 1719 C C . GLU A 1 218 ? 7.832 -8.104 10.733 1.00 58.16 218 GLU A C 1
ATOM 1721 O O . GLU A 1 218 ? 6.751 -7.515 10.877 1.00 58.16 218 GLU A O 1
ATOM 1726 N N . VAL A 1 219 ? 8.033 -9.339 11.205 1.00 57.31 219 VAL A N 1
ATOM 1727 C CA . VAL A 1 219 ? 7.086 -10.082 12.050 1.00 57.31 219 VAL A CA 1
ATOM 1728 C C . VAL A 1 219 ? 7.480 -9.907 13.513 1.00 57.31 219 VAL A C 1
ATOM 1730 O O . VAL A 1 219 ? 8.615 -10.201 13.885 1.00 57.31 219 VAL A O 1
ATOM 1733 N N . LYS A 1 220 ? 6.544 -9.454 14.354 1.00 54.31 220 LYS A N 1
ATOM 1734 C CA . LYS A 1 220 ? 6.731 -9.433 15.810 1.00 54.31 220 LYS A CA 1
ATOM 1735 C C . LYS A 1 220 ? 6.043 -10.646 16.426 1.00 54.31 220 LYS A C 1
ATOM 1737 O O . LYS A 1 220 ? 4.822 -10.785 16.329 1.00 54.31 220 LYS A O 1
ATOM 1742 N N . ASP A 1 221 ? 6.831 -11.506 17.063 1.00 47.41 221 ASP A N 1
ATOM 1743 C CA . ASP A 1 221 ? 6.302 -12.543 17.947 1.00 47.41 221 ASP A CA 1
ATOM 1744 C C . ASP A 1 221 ? 5.738 -11.887 19.220 1.00 47.41 221 ASP A C 1
ATOM 1746 O O . ASP A 1 221 ? 6.301 -10.911 19.727 1.00 47.41 221 ASP A O 1
ATOM 1750 N N . ILE A 1 222 ? 4.600 -12.399 19.699 1.00 49.59 222 ILE A N 1
ATOM 1751 C CA . ILE A 1 222 ? 4.018 -12.059 21.008 1.00 49.59 222 ILE A CA 1
ATOM 1752 C C . ILE A 1 222 ? 4.410 -13.153 21.993 1.00 49.59 222 ILE A C 1
ATOM 1754 O O . ILE A 1 222 ? 4.184 -14.334 21.637 1.00 49.59 222 ILE A O 1
#

Foldseek 3Di:
DVVVVVVVPPPPPPPVLVAADKDKDKDFCQQNQARHNFPDKDKPDVQQWDWDDDDRIIIIIGRAFDWIWMWGDDPPWIKIWTWGQDSNRDIDTDIGTDQPPAAEFEWAWEDDPPDLWTWTPVLVSVLVVCVVVVNDPPPKAWQFWQKDKPHPQWDNTDHRSDTTRTAHPVRHGDDPVVVSSVQSHKIWIWTQKIWIDDPNDIDMDGDTHTHIYRRHPHHDYD

Secondary structure (DSSP, 8-state):
-HHHHHHTT--------TT----EEEEETTTTTTT---SEEEES-TTTEEEEEETTEEEEEE-SSEEEEEEEEETTEEEEEEEEE-TTS-EEEEEEE--TTPEEEEEEEEE-TTSS-EEEEHHHHHHHHHHHTTSS-TT-EEEEEEEEE-STTS-SS-BTTB-EESB-TTSPBPPHHHHHHHHT-EEEEEEEEEEEEETTEEEEE---EEEEEEEEEEEEP-

Organism: NCBI:txid1071052

Sequence (222 aa):
MLKNLLQERIIHKENTLAYFSHQLVELSNDVDVLGIQATTLQIQDQSIVASYIVDDKIYLKSLRSGETIITLINQKNKAFIKLTVLNSGGIVTEITPCLKNKKIVPVYFKRILGATAVAVDLKGALIDYLISEEKIYEDSLIEEVHYQSLHPNVISHSVNGRFILGCHANGLPLTNSQEYALANRVATLKFSKIAYRHNGVKITLEEELLITFMITDEVKDI

Radius of gyration: 24.04 Å; chains: 1; bounding box: 51×36×90 Å